Protein AF-K5DA85-F1 (afdb_monomer)

Solvent-accessible surface area (backbone atoms only — not comparable to full-atom values): 10253 Å² total; per-residue (Å²): 135,58,74,65,61,54,52,54,50,51,53,49,41,54,48,34,53,50,52,61,67,52,30,62,36,87,34,43,74,47,80,45,70,47,97,87,68,51,66,38,37,40,38,39,31,31,27,62,39,45,67,58,50,43,54,39,52,50,50,36,30,37,49,59,44,49,48,54,62,54,52,32,50,40,10,58,76,64,77,32,71,41,60,59,56,56,51,48,38,76,70,36,67,37,40,17,42,30,42,25,34,29,50,18,73,75,59,72,62,66,89,74,46,74,69,75,30,59,36,35,80,39,74,54,42,72,47,76,53,76,92,31,51,67,48,77,46,83,52,96,55,33,42,37,37,39,41,71,42,31,75,72,44,43,80,45,41,31,30,42,35,80,74,68,54,84,66,43,52,42,66,59,37,52,52,50,28,50,46,45,44,63,71,59,48,44,65,67,54,74,113

Organism: NCBI:txid993517

Structure (mmCIF, N/CA/C/O backbone):
data_AF-K5DA85-F1
#
_entry.id   AF-K5DA85-F1
#
loop_
_atom_site.group_PDB
_atom_site.id
_atom_site.type_symbol
_atom_site.label_atom_id
_atom_site.label_alt_id
_atom_site.label_comp_id
_atom_site.label_asym_id
_atom_site.label_entity_id
_atom_site.label_seq_id
_atom_site.pdbx_PDB_ins_code
_atom_site.Cartn_x
_atom_site.Cartn_y
_atom_site.Cartn_z
_atom_site.occupancy
_atom_site.B_iso_or_equiv
_atom_site.auth_seq_id
_atom_site.auth_comp_id
_atom_site.auth_asym_id
_atom_site.auth_atom_id
_atom_site.pdbx_PDB_model_num
ATOM 1 N N . MET A 1 1 ? 15.219 -15.347 -17.268 1.00 59.41 1 MET A N 1
ATOM 2 C CA . MET A 1 1 ? 13.928 -14.949 -16.664 1.00 59.41 1 MET A CA 1
ATOM 3 C C . MET A 1 1 ? 12.907 -14.905 -17.782 1.00 59.41 1 MET A C 1
ATOM 5 O O . MET A 1 1 ? 13.194 -14.288 -18.803 1.00 59.41 1 MET A O 1
ATOM 9 N N . ASN A 1 2 ? 11.811 -15.648 -17.662 1.00 71.06 2 ASN A N 1
ATOM 10 C CA . ASN A 1 2 ? 10.825 -15.792 -18.737 1.00 71.06 2 ASN A CA 1
ATOM 11 C C . ASN A 1 2 ? 9.541 -15.007 -18.411 1.00 71.06 2 ASN A C 1
ATOM 13 O O . ASN A 1 2 ? 9.382 -14.465 -17.320 1.00 71.06 2 ASN A O 1
ATOM 17 N N . PHE A 1 3 ? 8.616 -14.938 -19.366 1.00 76.44 3 PHE A N 1
ATOM 18 C CA . PHE A 1 3 ? 7.332 -14.254 -19.191 1.00 76.44 3 PHE A CA 1
ATOM 19 C C . PHE A 1 3 ? 6.509 -14.787 -17.998 1.00 76.44 3 PHE A C 1
ATOM 21 O O . PHE A 1 3 ? 5.760 -14.032 -17.381 1.00 76.44 3 PHE A O 1
ATOM 28 N N . ALA A 1 4 ? 6.688 -16.058 -17.619 1.00 80.25 4 ALA A N 1
ATOM 29 C CA . ALA A 1 4 ? 5.975 -16.661 -16.496 1.00 80.25 4 ALA A CA 1
ATOM 30 C C . ALA A 1 4 ? 6.389 -16.058 -15.140 1.00 80.25 4 ALA A C 1
ATOM 32 O O . ALA A 1 4 ? 5.536 -15.904 -14.265 1.00 80.25 4 ALA A O 1
ATOM 33 N N . ASP A 1 5 ? 7.652 -15.644 -14.983 1.00 81.94 5 ASP A N 1
ATOM 34 C CA . ASP A 1 5 ? 8.135 -14.966 -13.770 1.00 81.94 5 ASP A CA 1
ATOM 35 C C . ASP A 1 5 ? 7.416 -13.617 -13.565 1.00 81.94 5 ASP A C 1
ATOM 37 O O . ASP A 1 5 ? 7.039 -13.252 -12.448 1.00 81.94 5 ASP A O 1
ATOM 41 N N . PHE A 1 6 ? 7.150 -12.894 -14.660 1.00 82.06 6 PHE A N 1
ATOM 42 C CA . PHE A 1 6 ? 6.385 -11.646 -14.634 1.00 82.06 6 PHE A CA 1
ATOM 43 C C . PHE A 1 6 ? 4.914 -11.883 -14.278 1.00 82.06 6 PHE A C 1
ATOM 45 O O . PHE A 1 6 ? 4.370 -11.193 -13.415 1.00 82.06 6 PHE A O 1
ATOM 52 N N . THR A 1 7 ? 4.275 -12.889 -14.885 1.00 86.50 7 THR A N 1
ATOM 53 C CA . THR A 1 7 ? 2.902 -13.275 -14.530 1.00 86.50 7 THR A CA 1
ATOM 54 C C . THR A 1 7 ? 2.798 -13.638 -13.049 1.00 86.50 7 THR A C 1
ATOM 56 O O . THR A 1 7 ? 1.871 -13.199 -12.373 1.00 86.50 7 THR A O 1
ATOM 59 N N . GLN A 1 8 ? 3.777 -14.370 -12.510 1.00 89.81 8 GLN A N 1
ATOM 60 C CA . GLN A 1 8 ? 3.804 -14.718 -11.092 1.00 89.81 8 GLN A CA 1
ATOM 61 C C . GLN A 1 8 ? 3.883 -13.475 -10.197 1.00 89.81 8 GLN A C 1
ATOM 63 O O . GLN A 1 8 ? 3.204 -13.422 -9.167 1.00 89.81 8 GLN A O 1
ATOM 68 N N . LEU A 1 9 ? 4.696 -12.484 -10.572 1.00 90.00 9 LEU A N 1
ATOM 69 C CA . LEU A 1 9 ? 4.812 -11.229 -9.834 1.00 90.00 9 LEU A CA 1
ATOM 70 C C . LEU A 1 9 ? 3.513 -10.421 -9.880 1.00 90.00 9 LEU A C 1
ATOM 72 O O . LEU A 1 9 ? 3.049 -9.966 -8.835 1.00 90.00 9 LEU A O 1
ATOM 76 N N . ARG A 1 10 ? 2.885 -10.311 -11.054 1.00 91.06 10 ARG A N 1
ATOM 77 C CA . ARG A 1 10 ? 1.569 -9.679 -11.198 1.00 91.06 10 ARG A CA 1
ATOM 78 C C . ARG A 1 10 ? 0.539 -10.341 -10.283 1.00 91.06 10 ARG A C 1
ATOM 80 O O . ARG A 1 10 ? -0.113 -9.654 -9.506 1.00 91.06 10 ARG A O 1
ATOM 87 N N . SER A 1 11 ? 0.477 -11.672 -10.265 1.00 93.50 11 SER A N 1
ATOM 88 C CA . SER A 1 11 ? -0.423 -12.390 -9.358 1.00 93.50 11 SER A CA 1
ATOM 89 C C . SER A 1 11 ? -0.101 -12.165 -7.874 1.00 93.50 11 SER A C 1
ATOM 91 O O . SER A 1 11 ? -0.988 -12.292 -7.035 1.00 93.50 11 SER A O 1
ATOM 93 N N . ARG A 1 12 ? 1.151 -11.855 -7.501 1.00 94.19 12 ARG A N 1
ATOM 94 C CA . ARG A 1 12 ? 1.486 -11.460 -6.118 1.00 94.19 12 ARG A CA 1
ATOM 95 C C . ARG A 1 12 ? 0.935 -10.080 -5.782 1.00 94.19 12 ARG A C 1
ATOM 97 O O . ARG A 1 12 ? 0.389 -9.928 -4.697 1.00 94.19 12 ARG A O 1
ATOM 104 N N . ILE A 1 13 ? 1.037 -9.124 -6.703 1.00 95.12 13 ILE A N 1
ATOM 105 C CA . ILE A 1 13 ? 0.472 -7.775 -6.548 1.00 95.12 13 ILE A CA 1
ATOM 106 C C . ILE A 1 13 ? -1.051 -7.849 -6.442 1.00 95.12 13 ILE A C 1
ATOM 108 O O . ILE A 1 13 ? -1.620 -7.289 -5.513 1.00 95.12 13 ILE A O 1
ATOM 112 N N . GLU A 1 14 ? -1.702 -8.611 -7.323 1.00 95.06 14 GLU A N 1
ATOM 113 C CA . GLU A 1 14 ? -3.155 -8.821 -7.294 1.00 95.06 14 GLU A CA 1
ATOM 114 C C . GLU A 1 14 ? -3.610 -9.451 -5.973 1.00 95.06 14 GLU A C 1
ATOM 116 O O . GLU A 1 14 ? -4.580 -8.992 -5.374 1.00 95.06 14 GLU A O 1
ATOM 121 N N . ARG A 1 15 ? -2.882 -10.458 -5.468 1.00 96.00 15 ARG A N 1
ATOM 122 C CA . ARG A 1 15 ? -3.168 -11.045 -4.151 1.00 96.00 15 ARG A CA 1
ATOM 123 C C . ARG A 1 15 ? -2.943 -10.058 -3.012 1.00 96.00 15 ARG A C 1
ATOM 125 O O . ARG A 1 15 ? -3.791 -9.990 -2.138 1.00 96.00 15 ARG A O 1
ATOM 132 N N . ALA A 1 16 ? -1.847 -9.298 -3.019 1.00 95.75 16 ALA A N 1
ATOM 133 C CA . ALA A 1 16 ? -1.584 -8.294 -1.988 1.00 95.75 16 ALA A CA 1
ATOM 134 C C . ALA A 1 16 ? -2.687 -7.226 -1.963 1.00 95.75 16 ALA A C 1
ATOM 136 O O . ALA A 1 16 ? -3.206 -6.897 -0.900 1.00 95.75 16 ALA A O 1
ATOM 137 N N . HIS A 1 17 ? -3.111 -6.760 -3.138 1.00 95.12 17 HIS A N 1
ATOM 138 C CA . HIS A 1 17 ? -4.238 -5.847 -3.276 1.00 95.12 17 HIS A CA 1
ATOM 139 C C . HIS A 1 17 ? -5.541 -6.472 -2.749 1.00 95.12 17 HIS A C 1
ATOM 141 O O . HIS A 1 17 ? -6.250 -5.851 -1.962 1.00 95.12 17 HIS A O 1
ATOM 147 N N . ALA A 1 18 ? -5.840 -7.722 -3.115 1.00 95.56 18 ALA A N 1
ATOM 148 C CA . ALA A 1 18 ? -7.017 -8.431 -2.614 1.00 95.56 18 ALA A CA 1
ATOM 149 C C . ALA A 1 18 ? -6.990 -8.611 -1.086 1.00 95.56 18 ALA A C 1
ATOM 151 O O . ALA A 1 18 ? -8.016 -8.437 -0.438 1.00 95.56 18 ALA A O 1
ATOM 152 N N . THR A 1 19 ? -5.827 -8.911 -0.500 1.00 95.56 19 THR A N 1
ATOM 153 C CA . THR A 1 19 ? -5.656 -9.042 0.953 1.00 95.56 19 THR A CA 1
ATOM 154 C C . THR A 1 19 ? -5.952 -7.729 1.676 1.00 95.56 19 THR A C 1
ATOM 156 O O . THR A 1 19 ? -6.697 -7.747 2.652 1.00 95.56 19 THR A O 1
ATOM 159 N N . ILE A 1 20 ? -5.467 -6.593 1.165 1.00 95.38 20 ILE A N 1
ATOM 160 C CA . ILE A 1 20 ? -5.760 -5.263 1.725 1.00 95.38 20 ILE A CA 1
ATOM 161 C C . ILE A 1 20 ? -7.274 -5.020 1.790 1.00 95.38 20 ILE A C 1
ATOM 163 O O . ILE A 1 20 ? -7.785 -4.607 2.833 1.00 95.38 20 ILE A O 1
ATOM 167 N N . HIS A 1 21 ? -7.999 -5.338 0.712 1.00 94.69 21 HIS A N 1
ATOM 168 C CA . HIS A 1 21 ? -9.452 -5.140 0.621 1.00 94.69 21 HIS A CA 1
ATOM 169 C C . HIS A 1 21 ? -10.287 -6.215 1.324 1.00 94.69 21 HIS A C 1
ATOM 171 O O . HIS A 1 21 ? -11.472 -5.993 1.554 1.00 94.69 21 HIS A O 1
ATOM 177 N N . ALA A 1 22 ? -9.698 -7.349 1.706 1.00 95.06 22 ALA A N 1
ATOM 178 C CA . ALA A 1 22 ? -10.342 -8.334 2.568 1.00 95.06 22 ALA A CA 1
ATOM 179 C C . ALA A 1 22 ? -10.328 -7.818 4.014 1.00 95.06 22 ALA A C 1
ATOM 181 O O . ALA A 1 22 ? -9.344 -7.978 4.734 1.00 95.06 22 ALA A O 1
ATOM 182 N N . LYS A 1 23 ? -11.399 -7.134 4.423 1.00 93.81 23 LYS A N 1
ATOM 183 C CA . LYS A 1 23 ? -11.466 -6.408 5.705 1.00 93.81 23 LYS A CA 1
ATOM 184 C C . LYS A 1 23 ? -11.738 -7.326 6.896 1.00 93.81 23 LYS A C 1
ATOM 186 O O . LYS A 1 23 ? -11.333 -7.002 8.012 1.00 93.81 23 LYS A O 1
ATOM 191 N N . ALA A 1 24 ? -12.377 -8.468 6.644 1.00 94.12 24 ALA A N 1
ATOM 192 C CA . ALA A 1 24 ? -12.700 -9.469 7.652 1.00 94.12 24 ALA A CA 1
ATOM 193 C C . ALA A 1 24 ? -11.442 -10.073 8.301 1.00 94.12 24 ALA A C 1
ATOM 195 O O . ALA A 1 24 ? -10.546 -10.560 7.609 1.00 94.12 24 ALA A O 1
ATOM 196 N N . HIS A 1 25 ? -11.392 -10.086 9.634 1.00 94.88 25 HIS A N 1
ATOM 197 C CA . HIS A 1 25 ? -10.322 -10.736 10.398 1.00 94.88 25 HIS A CA 1
ATOM 198 C C . HIS A 1 25 ? -10.788 -11.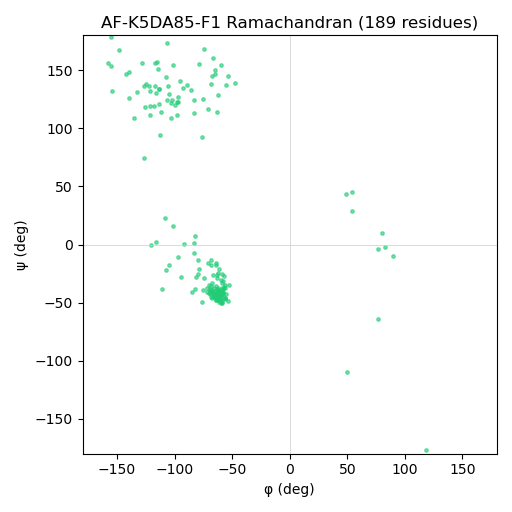122 11.811 1.00 94.88 25 HIS A C 1
ATOM 200 O O . HIS A 1 25 ? -11.916 -10.841 12.206 1.00 94.88 25 HIS A O 1
ATOM 206 N N . VAL A 1 26 ? -9.906 -11.756 12.592 1.00 94.62 26 VAL A N 1
ATOM 207 C CA . VAL A 1 26 ? -10.179 -12.173 13.982 1.00 94.62 26 VAL A CA 1
ATOM 208 C C . VAL A 1 26 ? -10.522 -10.984 14.892 1.00 94.62 26 VAL A C 1
ATOM 210 O O . VAL A 1 26 ? -11.319 -11.138 15.813 1.00 94.62 26 VAL A O 1
ATOM 213 N N . GLY A 1 27 ? -9.970 -9.801 14.621 1.00 95.38 27 GLY A N 1
ATOM 214 C CA . GLY A 1 27 ? -10.056 -8.642 15.503 1.00 95.38 27 GLY A CA 1
ATOM 215 C C . GLY A 1 27 ? -8.695 -8.171 16.000 1.00 95.38 27 GLY A C 1
ATOM 216 O O . GLY A 1 27 ? -7.653 -8.711 15.618 1.00 95.38 27 GLY A O 1
ATOM 217 N N . PHE A 1 28 ? -8.715 -7.163 16.864 1.00 97.06 28 PHE A N 1
ATOM 218 C CA . PHE A 1 28 ? -7.554 -6.612 17.544 1.00 97.06 28 PHE A CA 1
ATOM 219 C C . PHE A 1 28 ? -7.960 -5.942 18.856 1.00 97.06 28 PHE A C 1
ATOM 221 O O . PHE A 1 28 ? -9.070 -5.434 18.991 1.00 97.06 28 PHE A O 1
ATOM 228 N N . ALA A 1 29 ? -7.024 -5.887 19.802 1.00 96.50 29 ALA A N 1
ATOM 229 C CA . ALA A 1 29 ? -7.190 -5.151 21.045 1.00 96.50 29 ALA A CA 1
ATOM 230 C C . ALA A 1 29 ? -6.155 -4.026 21.132 1.00 96.50 29 ALA A C 1
ATOM 232 O O . ALA A 1 29 ? -4.978 -4.234 20.830 1.00 96.50 29 ALA A O 1
ATOM 233 N N . LYS A 1 30 ? -6.582 -2.840 21.565 1.00 95.56 30 LYS A N 1
ATOM 234 C CA . LYS A 1 30 ? -5.711 -1.679 21.762 1.00 95.56 30 LYS A CA 1
ATOM 235 C C . LYS A 1 30 ? -5.984 -1.029 23.107 1.00 95.56 30 LYS A C 1
ATOM 237 O O . LYS A 1 30 ? -7.126 -0.739 23.446 1.00 95.56 30 LYS A O 1
ATOM 242 N N . GLN A 1 31 ? -4.923 -0.760 23.859 1.00 95.19 31 GLN A N 1
ATOM 243 C CA . GLN A 1 31 ? -5.021 0.005 25.095 1.00 95.19 31 GLN A CA 1
ATOM 244 C C . GLN A 1 31 ? -4.956 1.503 24.787 1.00 95.19 31 GLN A C 1
ATOM 246 O O . GLN A 1 31 ? -4.081 1.961 24.051 1.00 95.19 31 GLN A O 1
ATOM 251 N N . GLN A 1 32 ? -5.868 2.269 25.376 1.00 93.38 32 GLN A N 1
ATOM 252 C CA . GLN A 1 32 ? -5.907 3.720 25.299 1.00 93.38 32 GLN A CA 1
ATOM 253 C C . GLN A 1 32 ? -5.833 4.307 26.707 1.00 93.38 32 GLN A C 1
ATOM 255 O O . GLN A 1 32 ? -6.544 3.874 27.612 1.00 93.38 32 GLN A O 1
ATOM 260 N N . VAL A 1 33 ? -4.961 5.296 26.890 1.00 93.69 33 VAL A N 1
ATOM 261 C CA . VAL A 1 33 ? -4.854 6.061 28.136 1.00 93.69 33 VAL A CA 1
ATOM 262 C C . VAL A 1 33 ? -5.524 7.410 27.910 1.00 93.69 33 VAL A C 1
ATOM 264 O O . VAL A 1 33 ? -5.172 8.134 26.977 1.00 93.69 33 VAL A O 1
ATOM 267 N N . ALA A 1 34 ? -6.529 7.719 28.721 1.00 90.00 34 ALA A N 1
ATOM 268 C CA . ALA A 1 34 ? -7.226 8.993 28.692 1.00 90.00 34 ALA A CA 1
ATOM 269 C C . ALA A 1 34 ? -6.368 10.109 29.316 1.00 90.00 34 ALA A C 1
ATOM 271 O O . ALA A 1 34 ? -5.348 9.863 29.960 1.00 90.00 34 ALA A O 1
ATOM 272 N N . GLN A 1 35 ? -6.788 11.364 29.131 1.00 92.94 35 GLN A N 1
ATOM 273 C CA . GLN A 1 35 ? -6.056 12.535 29.637 1.00 92.94 35 GLN A CA 1
ATOM 274 C C . GLN A 1 35 ? -5.944 12.570 31.168 1.00 92.94 35 GLN A C 1
ATOM 276 O O . GLN A 1 35 ? -5.015 13.172 31.698 1.00 92.94 35 GLN A O 1
ATOM 281 N N . ASP A 1 36 ? -6.870 11.921 31.872 1.00 93.81 36 ASP A N 1
ATOM 282 C CA . ASP A 1 36 ? -6.868 11.794 33.331 1.00 93.81 36 ASP A CA 1
ATOM 283 C C . ASP A 1 36 ? -5.975 10.645 33.844 1.00 93.81 36 ASP A C 1
ATOM 285 O O . ASP A 1 36 ? -5.897 10.414 35.050 1.00 93.81 36 ASP A O 1
ATOM 289 N N . GLY A 1 37 ? -5.290 9.928 32.946 1.00 93.75 37 GLY A N 1
ATOM 290 C CA . GLY A 1 37 ? -4.434 8.788 33.272 1.00 93.75 37 GLY A CA 1
ATOM 291 C C . GLY A 1 37 ? -5.181 7.463 33.437 1.00 93.75 37 GLY A C 1
ATOM 292 O O . GLY A 1 37 ? -4.534 6.434 33.644 1.00 93.75 37 GLY A O 1
ATOM 293 N N . SER A 1 38 ? -6.513 7.446 33.320 1.00 92.81 38 SER A N 1
ATOM 294 C CA . SER A 1 38 ? -7.270 6.195 33.280 1.00 92.81 38 SER A CA 1
ATOM 295 C C . SER A 1 38 ? -6.961 5.424 31.996 1.00 92.81 38 SER A C 1
ATOM 297 O O . SER A 1 38 ? -6.725 6.006 30.937 1.00 92.81 38 SER A O 1
ATOM 299 N N . SER A 1 39 ? -6.930 4.094 32.082 1.00 94.44 39 SER A N 1
ATOM 300 C CA . SER A 1 39 ? -6.680 3.233 30.926 1.00 94.44 39 SER A CA 1
ATOM 301 C C . SER A 1 39 ? -7.916 2.415 30.588 1.00 94.44 39 SER A C 1
ATOM 303 O O . SER A 1 39 ? -8.495 1.785 31.474 1.00 94.44 39 SER A O 1
ATOM 305 N N . CYS A 1 40 ? -8.260 2.371 29.308 1.00 95.44 40 CYS A N 1
ATOM 306 C CA . CYS A 1 40 ? -9.333 1.560 28.762 1.00 95.44 40 CYS A CA 1
ATOM 307 C C . CYS A 1 40 ? -8.778 0.670 27.644 1.00 95.44 40 CYS A C 1
ATOM 309 O O . CYS A 1 40 ? -7.943 1.104 26.852 1.00 95.44 40 CYS A O 1
ATOM 311 N N . SER A 1 41 ? -9.205 -0.587 27.599 1.00 96.56 41 SER A N 1
ATOM 312 C CA . SER A 1 41 ? -8.931 -1.497 26.490 1.00 96.56 41 SER A CA 1
ATOM 313 C C . SER A 1 41 ? -10.076 -1.427 25.485 1.00 96.56 41 SER A C 1
ATOM 315 O O . SER A 1 41 ? -11.238 -1.461 25.874 1.00 96.56 41 SER A O 1
ATOM 317 N N . ILE A 1 42 ? -9.770 -1.346 24.198 1.00 96.94 42 ILE A N 1
ATOM 318 C CA . ILE A 1 42 ? -10.752 -1.437 23.116 1.00 96.94 42 ILE A CA 1
ATOM 319 C C . ILE A 1 42 ? -10.480 -2.749 22.379 1.00 96.94 42 ILE A C 1
ATOM 321 O O . ILE A 1 42 ? -9.417 -2.889 21.782 1.00 96.94 42 ILE A O 1
ATOM 325 N N . ASP A 1 43 ? -11.411 -3.701 22.448 1.00 97.50 43 ASP A N 1
ATOM 326 C CA . ASP A 1 43 ? -11.391 -4.986 21.731 1.00 97.50 43 ASP A CA 1
ATOM 327 C C . ASP A 1 43 ? -12.357 -4.901 20.544 1.00 97.50 43 ASP A C 1
ATOM 329 O O . ASP A 1 43 ? -13.570 -4.836 20.729 1.00 97.50 43 ASP A O 1
ATOM 333 N N . VAL A 1 44 ? -11.830 -4.857 19.323 1.00 97.88 44 VAL A N 1
ATOM 334 C CA . VAL A 1 44 ? -12.619 -4.800 18.090 1.00 97.88 44 VAL A CA 1
ATOM 335 C C . VAL A 1 44 ? -12.539 -6.150 17.397 1.00 97.88 44 VAL A C 1
ATOM 337 O O . VAL A 1 44 ? -11.449 -6.605 17.066 1.00 97.88 44 VAL A O 1
ATOM 340 N N . ARG A 1 45 ? -13.679 -6.778 17.111 1.00 97.94 45 ARG A N 1
ATOM 341 C CA . ARG A 1 45 ? -13.754 -8.098 16.472 1.00 97.94 45 ARG A CA 1
ATOM 342 C C . ARG A 1 45 ? -14.373 -8.042 15.090 1.00 97.94 45 ARG A C 1
ATOM 344 O O . ARG A 1 45 ? -15.211 -7.192 14.800 1.00 97.94 45 ARG A O 1
ATOM 351 N N . GLY A 1 46 ? -13.956 -8.974 14.239 1.00 97.06 46 GLY A N 1
ATOM 352 C CA . GLY A 1 46 ? -14.469 -9.114 12.876 1.00 97.06 46 GLY A CA 1
ATOM 353 C C . GLY A 1 46 ? -13.707 -8.308 11.822 1.00 97.06 46 GLY A C 1
ATOM 354 O O . GLY A 1 46 ? -13.909 -8.549 10.637 1.00 97.06 46 GLY A O 1
ATOM 355 N N . VAL A 1 47 ? -12.793 -7.411 12.208 1.00 97.44 47 VAL A N 1
ATOM 356 C CA . VAL A 1 47 ? -11.977 -6.597 11.286 1.00 97.44 47 VAL A CA 1
ATOM 357 C C . VAL A 1 47 ? -10.485 -6.691 11.604 1.00 97.44 47 VAL A C 1
ATOM 359 O O . VAL A 1 47 ? -10.096 -7.010 12.728 1.00 97.44 47 VAL A O 1
ATOM 362 N N . LYS A 1 48 ? -9.632 -6.431 10.608 1.00 96.69 48 LYS A N 1
ATOM 363 C CA . LYS A 1 48 ? -8.171 -6.353 10.797 1.00 96.69 48 LYS A CA 1
ATOM 364 C C . LYS A 1 48 ? -7.763 -5.162 11.670 1.00 96.69 48 LYS A C 1
ATOM 366 O O . LYS A 1 48 ? -8.522 -4.206 11.813 1.00 96.69 48 LYS A O 1
ATOM 371 N N . SER A 1 49 ? -6.555 -5.216 12.230 1.00 96.75 49 SER A N 1
ATOM 372 C CA . SER A 1 49 ? -5.973 -4.075 12.945 1.00 96.75 49 SER A CA 1
ATOM 373 C C . SER A 1 49 ? -5.394 -3.039 11.969 1.00 96.75 49 SER A C 1
ATOM 375 O O . SER A 1 49 ? -5.023 -3.403 10.846 1.00 96.75 49 SER A O 1
ATOM 377 N N . PRO A 1 50 ? -5.278 -1.759 12.369 1.00 96.56 50 PRO A N 1
ATOM 378 C CA . PRO A 1 50 ? -4.562 -0.756 11.584 1.00 96.56 50 PRO A CA 1
ATOM 379 C C . PRO A 1 50 ? -3.107 -1.146 11.288 1.00 96.56 50 PRO A C 1
ATOM 381 O O . PRO A 1 50 ? -2.633 -0.915 10.183 1.00 96.56 50 PRO A O 1
ATOM 384 N N . GLU A 1 51 ? -2.424 -1.787 12.237 1.00 97.12 51 GLU A N 1
ATOM 385 C CA . GLU A 1 51 ? -1.040 -2.253 12.089 1.00 97.12 51 GLU A CA 1
ATOM 386 C C . GLU A 1 51 ? -0.937 -3.379 11.049 1.00 97.12 51 GLU A C 1
ATOM 388 O O . GLU A 1 51 ? -0.068 -3.354 10.182 1.00 97.12 51 GLU A O 1
ATOM 393 N N . GLN A 1 52 ? -1.875 -4.331 11.062 1.00 97.44 52 GLN A N 1
ATOM 394 C CA . GLN A 1 52 ? -1.948 -5.357 10.022 1.00 97.44 52 GLN A CA 1
ATOM 395 C C . GLN A 1 52 ? -2.225 -4.740 8.641 1.00 97.44 52 GLN A C 1
ATOM 397 O O . GLN A 1 52 ? -1.621 -5.145 7.648 1.00 97.44 52 GLN A O 1
ATOM 402 N N . LEU A 1 53 ? -3.130 -3.758 8.563 1.00 97.69 53 LEU A N 1
ATOM 403 C CA . LEU A 1 53 ? -3.400 -3.036 7.319 1.00 97.69 53 LEU A CA 1
ATOM 404 C C . LEU A 1 53 ? -2.151 -2.290 6.819 1.00 97.69 53 LEU A C 1
ATOM 406 O O . LEU A 1 53 ? -1.878 -2.293 5.620 1.00 97.69 53 LEU A O 1
ATOM 410 N N . GLU A 1 54 ? -1.386 -1.675 7.722 1.00 97.94 54 GLU A N 1
ATOM 411 C CA . GLU A 1 54 ? -0.130 -0.993 7.406 1.00 97.94 54 GLU A CA 1
ATOM 412 C C . GLU A 1 54 ? 0.881 -1.963 6.784 1.00 97.94 54 GLU A C 1
ATOM 414 O O . GLU A 1 54 ? 1.390 -1.698 5.691 1.00 97.94 54 GLU A O 1
ATOM 419 N N . ASP A 1 55 ? 1.101 -3.121 7.412 1.00 97.56 55 ASP A N 1
ATOM 420 C CA . ASP A 1 55 ? 1.995 -4.167 6.906 1.00 97.56 55 ASP A CA 1
ATOM 421 C C . ASP A 1 55 ? 1.580 -4.657 5.509 1.00 97.56 55 ASP A C 1
ATOM 423 O O . ASP A 1 55 ? 2.416 -4.832 4.615 1.00 97.56 55 ASP A O 1
ATOM 427 N N . GLU A 1 56 ? 0.279 -4.852 5.287 1.00 97.75 56 GLU A N 1
ATOM 428 C CA . GLU A 1 56 ? -0.266 -5.278 3.997 1.00 97.75 56 GLU A CA 1
ATOM 429 C C . GLU A 1 56 ? -0.042 -4.221 2.900 1.00 97.75 56 GLU A C 1
ATOM 431 O O . GLU A 1 56 ? 0.370 -4.568 1.785 1.00 97.75 56 GLU A O 1
ATOM 436 N N . ILE A 1 57 ? -0.240 -2.934 3.213 1.00 98.25 57 ILE A N 1
ATOM 437 C CA . ILE A 1 57 ? 0.019 -1.814 2.294 1.00 98.25 57 ILE A CA 1
ATOM 438 C C . ILE A 1 57 ? 1.517 -1.695 1.986 1.00 98.25 57 ILE A C 1
ATOM 440 O O . ILE A 1 57 ? 1.900 -1.564 0.819 1.00 98.25 57 ILE A O 1
ATOM 444 N N . LEU A 1 58 ? 2.388 -1.782 2.995 1.00 97.88 58 LEU A N 1
ATOM 445 C CA . LEU A 1 58 ? 3.841 -1.759 2.797 1.00 97.88 58 LEU A CA 1
ATOM 446 C C . LEU A 1 58 ? 4.298 -2.923 1.914 1.00 97.88 58 LEU A C 1
ATOM 448 O O . LEU A 1 58 ? 5.092 -2.734 0.987 1.00 97.88 58 LEU A O 1
ATOM 452 N N . ASN A 1 59 ? 3.753 -4.117 2.142 1.00 97.44 59 ASN A N 1
ATOM 453 C CA . ASN A 1 59 ? 4.025 -5.285 1.317 1.00 97.44 59 ASN A CA 1
ATOM 454 C C . ASN A 1 59 ? 3.571 -5.079 -0.140 1.00 97.44 59 ASN A C 1
ATOM 456 O O . ASN A 1 59 ? 4.304 -5.452 -1.059 1.00 97.44 59 ASN A O 1
ATOM 460 N N . LEU A 1 60 ? 2.424 -4.431 -0.384 1.00 98.06 60 LEU A N 1
ATOM 461 C CA . LEU A 1 60 ? 2.011 -4.049 -1.739 1.00 98.06 60 LEU A CA 1
ATOM 462 C C . LEU A 1 60 ? 3.054 -3.137 -2.403 1.00 98.06 60 LEU A C 1
ATOM 464 O O . LEU A 1 60 ? 3.506 -3.447 -3.507 1.00 98.06 60 LEU A O 1
ATOM 468 N N . PHE A 1 61 ? 3.499 -2.070 -1.731 1.00 98.19 61 PHE A N 1
ATOM 469 C CA . PHE A 1 61 ? 4.542 -1.183 -2.264 1.00 98.19 61 PHE A CA 1
ATOM 470 C C . PHE A 1 61 ? 5.855 -1.920 -2.550 1.00 98.19 61 PHE A C 1
ATOM 472 O O . PHE A 1 61 ? 6.496 -1.661 -3.571 1.00 98.19 61 PHE A O 1
ATOM 479 N N . ILE A 1 62 ? 6.241 -2.882 -1.707 1.00 96.56 62 ILE A N 1
ATOM 480 C CA . ILE A 1 62 ? 7.412 -3.733 -1.946 1.00 96.56 62 ILE A CA 1
ATOM 481 C C . ILE A 1 62 ? 7.254 -4.534 -3.242 1.00 96.56 62 ILE A C 1
ATOM 483 O O . ILE A 1 62 ? 8.185 -4.549 -4.051 1.00 96.56 62 ILE A O 1
ATOM 487 N N . TRP A 1 63 ? 6.103 -5.176 -3.469 1.00 96.62 63 TRP A N 1
ATOM 488 C CA . TRP A 1 63 ? 5.873 -5.962 -4.685 1.00 96.62 63 TRP A CA 1
ATOM 489 C C . TRP A 1 63 ? 5.809 -5.098 -5.942 1.00 96.62 63 TRP A C 1
ATOM 491 O O . TRP A 1 63 ? 6.421 -5.455 -6.952 1.00 96.62 63 TRP A O 1
ATOM 501 N N . VAL A 1 64 ? 5.138 -3.946 -5.867 1.00 96.69 64 VAL A N 1
ATOM 502 C CA . VAL A 1 64 ? 5.099 -2.959 -6.955 1.00 96.69 64 VAL A CA 1
ATOM 503 C C . VAL A 1 64 ? 6.508 -2.469 -7.283 1.00 96.69 64 VAL A C 1
ATOM 505 O O . VAL A 1 64 ? 6.881 -2.399 -8.452 1.00 96.69 64 VAL A O 1
ATOM 508 N N . TRP A 1 65 ? 7.339 -2.194 -6.275 1.00 96.44 65 TRP A N 1
ATOM 509 C CA . TRP A 1 65 ? 8.725 -1.781 -6.496 1.00 96.44 65 TRP A CA 1
ATOM 510 C C . TRP A 1 65 ? 9.584 -2.896 -7.094 1.00 96.44 65 TRP A C 1
ATOM 512 O O . TRP A 1 65 ? 10.396 -2.652 -7.990 1.00 96.44 65 TRP A O 1
ATOM 522 N N . SER A 1 66 ? 9.378 -4.138 -6.652 1.00 95.00 66 SER A N 1
ATOM 523 C CA . SER A 1 66 ? 10.080 -5.298 -7.193 1.00 95.00 66 SER A CA 1
ATOM 524 C C . SER A 1 66 ? 9.863 -5.481 -8.697 1.00 95.00 66 SER A C 1
ATOM 526 O O . SER A 1 66 ? 10.770 -5.998 -9.343 1.00 95.00 66 SER A O 1
ATOM 528 N N . MET A 1 67 ? 8.757 -5.000 -9.289 1.00 94.38 67 MET A N 1
ATOM 529 C CA . MET A 1 67 ? 8.532 -5.061 -10.748 1.00 94.38 67 MET A CA 1
ATOM 530 C C . MET A 1 67 ? 9.679 -4.470 -11.561 1.00 94.38 67 MET A C 1
ATOM 532 O O . MET A 1 67 ? 10.018 -5.009 -12.615 1.00 94.38 67 MET A O 1
ATOM 536 N N . LYS A 1 68 ? 10.328 -3.418 -11.054 1.00 95.12 68 LYS A N 1
ATOM 537 C CA . LYS A 1 68 ? 11.468 -2.785 -11.718 1.00 95.12 68 LYS A CA 1
ATOM 538 C C . LYS A 1 68 ? 12.564 -3.793 -12.062 1.00 95.12 68 LYS A C 1
ATOM 540 O O . LYS A 1 68 ? 13.065 -3.800 -13.185 1.00 95.12 68 LYS A O 1
ATOM 545 N N . ASP A 1 69 ? 12.961 -4.629 -11.106 1.00 94.56 69 ASP A N 1
ATOM 546 C CA . ASP A 1 69 ? 14.101 -5.527 -11.293 1.00 94.56 69 ASP A CA 1
ATOM 547 C C . ASP A 1 69 ? 13.780 -6.636 -12.304 1.00 94.56 69 ASP A C 1
ATOM 549 O O . ASP A 1 69 ? 14.632 -6.975 -13.128 1.00 94.56 69 ASP A O 1
ATOM 553 N N . TYR A 1 70 ? 12.531 -7.112 -12.327 1.00 92.31 70 TYR A N 1
ATOM 554 C CA . TYR A 1 70 ? 12.050 -8.072 -13.326 1.00 92.31 70 TYR A CA 1
ATOM 555 C C . TYR A 1 70 ? 12.003 -7.447 -14.722 1.00 92.31 70 TYR A C 1
ATOM 557 O O . TYR A 1 70 ? 12.500 -8.034 -15.680 1.00 92.31 70 TYR A O 1
ATOM 565 N N . LEU A 1 71 ? 11.466 -6.232 -14.848 1.00 93.38 71 LEU A N 1
ATOM 566 C CA . LEU A 1 71 ? 11.403 -5.519 -16.125 1.00 93.38 71 LEU A CA 1
ATOM 567 C C . LEU A 1 71 ? 12.803 -5.223 -16.678 1.00 93.38 71 LEU A C 1
ATOM 569 O O . LEU A 1 71 ? 13.048 -5.410 -17.868 1.00 93.38 71 LEU A O 1
ATOM 573 N N . LYS A 1 72 ? 13.758 -4.843 -15.821 1.00 94.31 72 LYS A N 1
ATOM 574 C CA . LYS A 1 72 ? 15.163 -4.674 -16.223 1.00 94.31 72 LYS A CA 1
ATOM 575 C C . LYS A 1 72 ? 15.768 -5.972 -16.738 1.00 94.31 72 LYS A C 1
ATOM 577 O O . LYS A 1 72 ? 16.536 -5.940 -17.696 1.00 94.31 72 LYS A O 1
ATOM 582 N N . GLU A 1 73 ? 15.442 -7.096 -16.114 1.00 93.06 73 GLU A N 1
ATOM 583 C CA . GLU A 1 73 ? 15.923 -8.402 -16.547 1.00 93.06 73 GLU A CA 1
ATOM 584 C C . GLU A 1 73 ? 15.301 -8.839 -17.880 1.00 93.06 73 GLU A C 1
ATOM 586 O O . GLU A 1 73 ? 16.000 -9.362 -18.747 1.00 93.06 73 GLU A O 1
ATOM 591 N N . LEU A 1 74 ? 14.014 -8.560 -18.096 1.00 91.31 74 LEU A N 1
ATOM 592 C CA . LEU A 1 74 ? 13.369 -8.761 -19.394 1.00 91.31 74 LEU A CA 1
ATOM 593 C C . LEU A 1 74 ? 14.008 -7.888 -20.483 1.00 91.31 74 LEU A C 1
ATOM 595 O O . LEU A 1 74 ? 14.299 -8.402 -21.561 1.00 91.31 74 LEU A O 1
ATOM 599 N N . CYS A 1 75 ? 14.329 -6.618 -20.195 1.00 92.94 75 CYS A N 1
ATOM 600 C CA . CYS A 1 75 ? 15.075 -5.767 -21.128 1.00 92.94 75 CYS A CA 1
ATOM 601 C C . CYS A 1 75 ? 16.415 -6.401 -21.529 1.00 92.94 75 CYS A C 1
ATOM 603 O O . CYS A 1 75 ? 16.732 -6.449 -22.716 1.00 92.94 75 CYS A O 1
ATOM 605 N N . ARG A 1 76 ? 17.185 -6.927 -20.561 1.00 93.56 76 ARG A N 1
ATOM 606 C CA . ARG A 1 76 ? 18.479 -7.581 -20.836 1.00 93.56 76 ARG A CA 1
ATOM 607 C C . ARG A 1 76 ? 18.325 -8.780 -21.770 1.00 93.56 76 ARG A C 1
ATOM 609 O O . ARG A 1 76 ? 19.105 -8.905 -22.708 1.00 93.56 76 ARG A O 1
ATOM 616 N N . HIS A 1 77 ? 17.317 -9.625 -21.549 1.00 91.12 77 HIS A N 1
ATOM 617 C CA . HIS A 1 77 ? 17.052 -10.772 -22.423 1.00 91.12 77 HIS A CA 1
ATOM 618 C C . HIS A 1 77 ? 16.567 -10.362 -23.820 1.00 91.12 77 HIS A C 1
ATOM 620 O O . HIS A 1 77 ? 16.931 -11.008 -24.797 1.00 91.12 77 HIS A O 1
ATOM 626 N N . GLY A 1 78 ? 15.784 -9.287 -23.922 1.00 90.69 78 GLY A N 1
ATOM 627 C CA . GLY A 1 78 ? 15.280 -8.748 -25.188 1.00 90.69 78 GLY A CA 1
ATOM 628 C C . GLY A 1 78 ? 16.262 -7.845 -25.942 1.00 90.69 78 GLY A C 1
ATOM 629 O O . GLY A 1 78 ? 15.867 -7.215 -26.916 1.00 90.69 78 GLY A O 1
ATOM 630 N N . ASN A 1 79 ? 17.520 -7.724 -25.494 1.00 92.94 79 ASN A N 1
ATOM 631 C CA . ASN A 1 79 ? 18.507 -6.778 -26.037 1.00 92.94 79 ASN A CA 1
ATOM 632 C C . ASN A 1 79 ? 18.020 -5.308 -26.052 1.00 92.94 79 ASN A C 1
ATOM 634 O O . ASN A 1 79 ? 18.440 -4.488 -26.871 1.00 92.94 79 ASN A O 1
ATOM 638 N N . VAL A 1 80 ? 17.134 -4.959 -25.118 1.00 94.44 80 VAL A N 1
ATOM 639 C CA . VAL A 1 80 ? 16.675 -3.593 -24.869 1.00 94.44 80 VAL A CA 1
ATOM 640 C C . VAL A 1 80 ? 17.513 -2.993 -23.746 1.00 94.44 80 VAL A C 1
ATOM 642 O O . VAL A 1 80 ? 17.822 -3.651 -22.757 1.00 94.44 80 VAL A O 1
ATOM 645 N N . ASN A 1 81 ? 17.863 -1.711 -23.859 1.00 95.31 81 ASN A N 1
ATOM 646 C CA . ASN A 1 81 ? 18.606 -1.011 -22.814 1.00 95.31 81 ASN A CA 1
ATOM 647 C C . ASN A 1 81 ? 17.797 -0.938 -21.492 1.00 95.31 81 ASN A C 1
ATOM 649 O O . ASN A 1 81 ? 16.813 -0.192 -21.441 1.00 95.31 81 ASN A O 1
ATOM 653 N N . PRO A 1 82 ? 18.235 -1.597 -20.394 1.00 96.06 82 PRO A N 1
ATOM 654 C CA . PRO A 1 82 ? 17.529 -1.579 -19.108 1.00 96.06 82 PRO A CA 1
ATOM 655 C C . PRO A 1 82 ? 17.461 -0.194 -18.459 1.00 96.06 82 PRO A C 1
ATOM 657 O O . PRO A 1 82 ? 16.656 0.021 -17.553 1.00 96.06 82 PRO A O 1
ATOM 660 N N . LYS A 1 83 ? 18.291 0.758 -18.911 1.00 96.62 83 LYS A N 1
ATOM 661 C CA . LYS A 1 83 ? 18.245 2.152 -18.460 1.00 96.62 83 LYS A CA 1
ATOM 662 C C . LYS A 1 83 ? 16.872 2.782 -18.701 1.00 96.62 83 LYS A C 1
ATOM 664 O O . LYS A 1 83 ? 16.438 3.555 -17.866 1.00 96.62 83 LYS A O 1
ATOM 669 N N . LYS A 1 84 ? 16.145 2.373 -19.749 1.00 96.44 84 LYS A N 1
ATOM 670 C CA . LYS A 1 84 ? 14.782 2.863 -20.013 1.00 96.44 84 LYS A CA 1
ATOM 671 C C . LYS A 1 84 ? 13.829 2.641 -18.830 1.00 96.44 84 LYS A C 1
ATOM 673 O O . LYS A 1 84 ? 12.982 3.485 -18.571 1.00 96.44 84 LYS A O 1
ATOM 678 N N . ILE A 1 85 ? 13.989 1.535 -18.096 1.00 97.12 85 ILE A N 1
ATOM 679 C CA . ILE A 1 85 ? 13.190 1.244 -16.896 1.00 97.12 85 ILE A CA 1
ATOM 680 C C . ILE A 1 85 ? 13.593 2.156 -15.734 1.00 97.12 85 ILE A C 1
ATOM 682 O O . ILE A 1 85 ? 12.732 2.649 -15.016 1.00 97.12 85 ILE A O 1
ATOM 686 N N . GLU A 1 86 ? 14.891 2.405 -15.544 1.00 96.62 86 GLU A N 1
ATOM 687 C CA . GLU A 1 86 ? 15.356 3.347 -14.516 1.00 96.62 86 GLU A CA 1
ATOM 688 C C . GLU A 1 86 ? 14.938 4.786 -14.829 1.00 96.62 86 GLU A C 1
ATOM 690 O O . GLU A 1 86 ? 14.525 5.504 -13.923 1.00 96.62 86 GLU A O 1
ATOM 695 N N . ASP A 1 87 ? 15.015 5.191 -16.097 1.00 97.06 87 ASP A N 1
ATOM 696 C CA . ASP A 1 87 ? 14.584 6.508 -16.556 1.00 97.06 87 ASP A CA 1
ATOM 697 C C . ASP A 1 87 ? 13.080 6.684 -16.298 1.00 97.06 87 ASP A C 1
ATOM 699 O O . ASP A 1 87 ? 12.696 7.682 -15.698 1.00 97.06 87 ASP A O 1
ATOM 703 N N . LEU A 1 88 ? 12.251 5.679 -16.622 1.00 97.25 88 LEU A N 1
ATOM 704 C CA . LEU A 1 88 ? 10.814 5.696 -16.322 1.00 97.25 88 LEU A CA 1
ATOM 705 C C . LEU A 1 88 ? 10.533 5.863 -14.821 1.00 97.25 88 LEU A C 1
ATOM 707 O O . LEU A 1 88 ? 9.709 6.690 -14.438 1.00 97.25 88 LEU A O 1
ATOM 711 N N . VAL A 1 89 ? 11.230 5.111 -13.960 1.00 97.19 89 VAL A N 1
ATOM 712 C CA . VAL A 1 89 ? 11.082 5.260 -12.500 1.00 97.19 89 VAL A CA 1
ATOM 713 C C . VAL A 1 89 ? 11.370 6.686 -12.059 1.00 97.19 89 VAL A C 1
ATOM 715 O O . VAL A 1 89 ? 10.726 7.158 -11.138 1.00 97.19 89 VAL A O 1
ATOM 718 N N . ASN A 1 90 ? 12.336 7.361 -12.678 1.00 96.31 90 ASN A N 1
ATOM 719 C CA . ASN A 1 90 ? 12.731 8.715 -12.294 1.00 96.31 90 ASN A CA 1
ATOM 720 C C . ASN A 1 90 ? 11.841 9.812 -12.897 1.00 96.31 90 ASN A C 1
ATOM 722 O O . ASN A 1 90 ? 12.022 10.977 -12.552 1.00 96.31 90 ASN A O 1
ATOM 726 N N . THR A 1 91 ? 10.916 9.471 -13.799 1.00 96.75 91 THR A N 1
ATOM 727 C CA . THR A 1 91 ? 9.976 10.427 -14.407 1.00 96.75 91 THR A CA 1
ATOM 728 C C . THR A 1 91 ? 8.545 10.272 -13.904 1.00 96.75 91 THR A C 1
ATOM 730 O O . THR A 1 91 ? 7.757 11.205 -14.018 1.00 96.75 91 THR A O 1
ATOM 733 N N . GLU A 1 92 ? 8.189 9.107 -13.365 1.00 97.88 92 GLU A N 1
ATOM 734 C CA . GLU A 1 92 ? 6.842 8.816 -12.874 1.00 97.88 92 GLU A CA 1
ATOM 735 C C . GLU A 1 92 ? 6.762 9.007 -11.359 1.00 97.88 92 GLU A C 1
ATOM 737 O O . GLU A 1 92 ? 7.317 8.217 -10.593 1.00 97.88 92 GLU A O 1
ATOM 742 N N . SER A 1 93 ? 6.027 10.029 -10.912 1.00 97.56 93 SER A N 1
ATOM 743 C CA . SER A 1 93 ? 5.921 10.385 -9.490 1.00 97.56 93 SER A CA 1
ATOM 744 C C . SER A 1 93 ? 5.460 9.216 -8.614 1.00 97.56 93 SER A C 1
ATOM 746 O O . SER A 1 93 ? 6.052 8.967 -7.566 1.00 97.56 93 SER A O 1
ATOM 748 N N . SER A 1 94 ? 4.466 8.443 -9.059 1.00 98.25 94 SER A N 1
ATOM 749 C CA . SER A 1 94 ? 3.956 7.274 -8.332 1.00 98.25 94 SER A CA 1
ATOM 750 C C . SER A 1 94 ? 5.018 6.181 -8.147 1.00 98.25 94 SER A C 1
ATOM 752 O O . SER A 1 94 ? 5.105 5.583 -7.073 1.00 98.25 94 SER A O 1
ATOM 754 N N . LEU A 1 95 ? 5.885 5.960 -9.144 1.00 98.19 95 LEU A N 1
ATOM 755 C CA . LEU A 1 95 ? 7.001 5.011 -9.057 1.00 98.19 95 LEU A CA 1
ATOM 756 C C . LEU A 1 95 ? 8.112 5.513 -8.132 1.00 98.19 95 LEU A C 1
ATOM 758 O O . LEU A 1 95 ? 8.696 4.716 -7.395 1.00 98.19 95 LEU A O 1
ATOM 762 N N . MET A 1 96 ? 8.394 6.817 -8.138 1.00 98.00 96 MET A N 1
ATOM 763 C CA . MET A 1 96 ? 9.361 7.431 -7.221 1.00 98.00 96 MET A CA 1
ATOM 764 C C . MET A 1 96 ? 8.888 7.311 -5.769 1.00 98.00 96 MET A C 1
ATOM 766 O O . MET A 1 96 ? 9.669 6.922 -4.901 1.00 98.00 96 MET A O 1
ATOM 770 N N . ILE A 1 97 ? 7.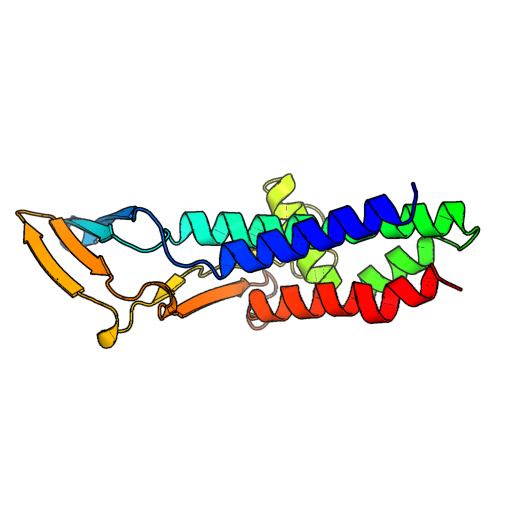604 7.579 -5.513 1.00 98.25 97 ILE A N 1
ATOM 771 C CA . ILE A 1 97 ? 6.992 7.439 -4.187 1.00 98.25 97 ILE A CA 1
ATOM 772 C C . ILE A 1 97 ? 7.006 5.972 -3.738 1.00 98.25 97 ILE A C 1
ATOM 774 O O . ILE A 1 97 ? 7.443 5.673 -2.627 1.00 98.25 97 ILE A O 1
ATOM 778 N N . ALA A 1 98 ? 6.595 5.043 -4.609 1.00 97.88 98 ALA A N 1
ATOM 779 C CA . ALA A 1 98 ? 6.631 3.613 -4.311 1.00 97.88 98 ALA A CA 1
ATOM 780 C C . ALA A 1 98 ? 8.053 3.129 -3.983 1.00 97.88 98 ALA A C 1
ATOM 782 O O . ALA A 1 98 ? 8.239 2.326 -3.067 1.00 97.88 98 ALA A O 1
ATOM 783 N N . ALA A 1 99 ? 9.063 3.642 -4.695 1.00 97.31 99 ALA A N 1
ATOM 784 C CA . ALA A 1 99 ? 10.462 3.341 -4.420 1.00 97.31 99 ALA A CA 1
ATOM 785 C C . ALA A 1 99 ? 10.887 3.821 -3.027 1.00 97.31 99 ALA A C 1
ATOM 787 O O . ALA A 1 99 ? 11.522 3.061 -2.296 1.00 97.31 99 ALA A O 1
ATOM 788 N N . ASP A 1 100 ? 10.538 5.049 -2.645 1.00 97.00 100 ASP A N 1
ATOM 789 C CA . ASP A 1 100 ? 10.889 5.610 -1.338 1.00 97.00 100 ASP A CA 1
ATOM 790 C C . ASP A 1 100 ? 10.249 4.815 -0.190 1.00 97.00 100 ASP A C 1
ATOM 792 O O . ASP A 1 100 ? 10.959 4.396 0.728 1.00 97.00 100 ASP A O 1
ATOM 796 N N . ILE A 1 101 ? 8.949 4.508 -0.288 1.00 97.19 101 ILE A N 1
ATOM 797 C CA . ILE A 1 101 ? 8.219 3.713 0.715 1.00 97.19 101 ILE A CA 1
ATOM 798 C C . ILE A 1 101 ? 8.813 2.303 0.830 1.00 97.19 101 ILE A C 1
ATOM 800 O O . ILE A 1 101 ? 9.134 1.848 1.931 1.00 97.19 101 ILE A O 1
ATOM 804 N N . ALA A 1 102 ? 9.020 1.615 -0.296 1.00 96.88 102 ALA A N 1
ATOM 805 C CA . ALA A 1 102 ? 9.556 0.256 -0.296 1.00 96.88 102 ALA A CA 1
ATOM 806 C C . ALA A 1 102 ? 11.000 0.197 0.230 1.00 96.88 102 ALA A C 1
ATOM 808 O O . ALA A 1 102 ? 11.357 -0.726 0.963 1.00 96.88 102 ALA A O 1
ATOM 809 N N . ASN A 1 103 ? 11.847 1.166 -0.128 1.00 95.69 103 ASN A N 1
ATOM 810 C CA . ASN A 1 103 ? 13.226 1.221 0.358 1.00 95.69 103 ASN A CA 1
ATOM 811 C C . ASN A 1 103 ? 13.280 1.560 1.853 1.00 95.69 103 ASN A C 1
ATOM 813 O O . ASN A 1 103 ? 14.083 0.965 2.571 1.00 95.69 103 ASN A O 1
ATOM 817 N N . ARG A 1 104 ? 12.411 2.456 2.338 1.00 94.62 104 ARG A N 1
ATOM 818 C CA . ARG A 1 104 ? 12.284 2.756 3.769 1.00 94.62 104 ARG A CA 1
ATOM 819 C C . ARG A 1 104 ? 11.854 1.515 4.550 1.00 94.62 104 ARG A C 1
ATOM 821 O O . ARG A 1 104 ? 12.522 1.157 5.510 1.00 94.62 104 ARG A O 1
ATOM 828 N N . SER A 1 105 ? 10.826 0.802 4.088 1.00 93.44 105 SER A N 1
ATOM 829 C CA . SER A 1 105 ? 10.363 -0.444 4.720 1.00 93.44 105 SER A CA 1
ATOM 830 C C . SER A 1 105 ? 11.469 -1.511 4.808 1.00 93.44 105 SER A C 1
ATOM 832 O O . SER A 1 105 ? 11.617 -2.170 5.833 1.00 93.44 105 SER A O 1
ATOM 834 N N . LYS A 1 106 ? 12.321 -1.637 3.779 1.00 89.69 106 LYS A N 1
ATOM 835 C CA . LYS A 1 106 ? 13.440 -2.601 3.763 1.00 89.69 106 LYS A CA 1
ATOM 836 C C . LYS A 1 106 ? 14.634 -2.210 4.641 1.00 89.69 106 LYS A C 1
ATOM 838 O O . LYS A 1 106 ? 15.382 -3.092 5.059 1.00 89.69 106 LYS A O 1
ATOM 843 N N . HIS A 1 107 ? 14.871 -0.916 4.852 1.00 88.06 107 HIS A N 1
ATOM 844 C CA . HIS A 1 107 ? 16.111 -0.410 5.458 1.00 88.06 107 HIS A CA 1
ATOM 845 C C . HIS A 1 107 ? 15.905 0.382 6.760 1.00 88.06 107 HIS A C 1
ATOM 847 O O . HIS A 1 107 ? 16.886 0.823 7.358 1.00 88.06 107 HIS A O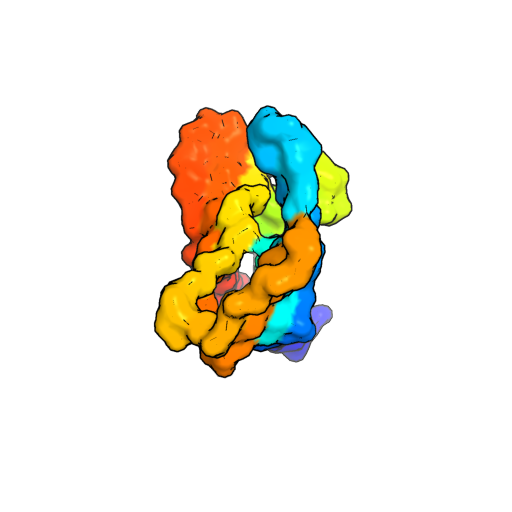 1
ATOM 853 N N . GLY A 1 108 ? 14.660 0.552 7.210 1.00 83.50 108 GLY A N 1
ATOM 854 C CA . GLY A 1 108 ? 14.275 1.366 8.366 1.00 83.50 108 GLY A CA 1
ATOM 855 C C . GLY A 1 108 ? 14.298 2.862 8.049 1.00 83.50 108 GLY A C 1
ATOM 856 O O . GLY A 1 108 ? 13.257 3.517 8.021 1.00 83.50 108 GLY A O 1
ATOM 857 N N . GLU A 1 109 ? 15.480 3.402 7.745 1.00 84.56 1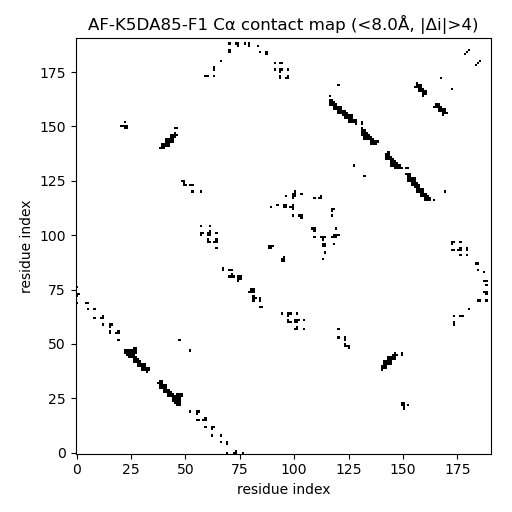09 GLU A N 1
ATOM 858 C CA . GLU A 1 109 ? 15.660 4.804 7.358 1.00 84.56 109 GLU A CA 1
ATOM 859 C C . GLU A 1 10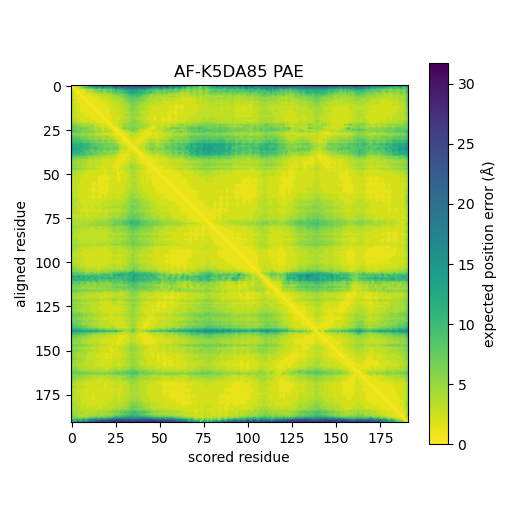9 ? 16.124 4.942 5.908 1.00 84.56 109 GLU A C 1
ATOM 861 O O . GLU A 1 109 ? 17.051 4.272 5.440 1.00 84.56 109 GLU A O 1
ATOM 866 N N . LEU A 1 110 ? 15.482 5.859 5.184 1.00 84.50 110 LEU A N 1
ATOM 867 C CA . LEU A 1 110 ? 15.806 6.136 3.795 1.00 84.50 110 LEU A CA 1
ATOM 868 C C . LEU A 1 110 ? 16.987 7.114 3.719 1.00 84.50 110 LEU A C 1
ATOM 870 O O . LEU A 1 110 ? 16.857 8.279 4.075 1.00 84.50 110 LEU A O 1
ATOM 874 N N . ARG A 1 111 ? 18.140 6.652 3.221 1.00 84.19 111 ARG A N 1
ATOM 875 C CA . ARG A 1 111 ? 19.340 7.501 3.046 1.00 84.19 111 ARG A CA 1
ATOM 876 C C . ARG A 1 111 ? 19.313 8.346 1.775 1.00 84.19 111 ARG A C 1
ATOM 878 O O . ARG A 1 111 ? 19.974 9.375 1.704 1.00 84.19 111 ARG A O 1
ATOM 885 N N . GLN A 1 112 ? 18.612 7.869 0.751 1.00 89.62 112 GLN A N 1
ATOM 886 C CA . GLN A 1 112 ? 18.488 8.517 -0.550 1.00 89.62 112 GLN A CA 1
ATOM 887 C C . GLN A 1 112 ? 17.048 8.379 -1.021 1.00 89.62 112 GLN A C 1
ATOM 889 O O . GLN A 1 112 ? 16.526 7.267 -1.077 1.00 89.62 112 GLN A O 1
ATOM 894 N N . SER A 1 113 ? 16.432 9.505 -1.362 1.00 91.88 113 SER A N 1
ATOM 895 C CA . SER A 1 113 ? 15.067 9.571 -1.871 1.00 91.88 113 SER A CA 1
ATOM 896 C C . SER A 1 113 ? 15.090 9.840 -3.369 1.00 91.88 113 SER A C 1
ATOM 898 O O . SER A 1 113 ? 15.855 10.683 -3.838 1.00 91.88 113 SER A O 1
ATOM 900 N N . ARG A 1 114 ? 14.253 9.120 -4.122 1.00 91.44 114 ARG A N 1
ATOM 901 C CA . ARG A 1 114 ? 14.045 9.411 -5.543 1.00 91.44 114 ARG A CA 1
ATOM 902 C C . ARG A 1 114 ? 13.183 10.648 -5.720 1.00 91.44 114 ARG A C 1
ATOM 904 O O . ARG A 1 114 ? 13.493 11.447 -6.591 1.00 91.44 114 ARG A O 1
ATOM 911 N N . THR A 1 115 ? 12.161 10.830 -4.881 1.00 90.12 115 THR A N 1
ATOM 912 C CA . THR A 1 115 ? 11.319 12.042 -4.888 1.00 90.12 115 THR A CA 1
ATOM 913 C C . THR A 1 115 ? 12.080 13.294 -4.450 1.00 90.12 115 THR A C 1
ATOM 915 O O . THR A 1 115 ? 11.711 14.395 -4.835 1.00 90.12 115 THR A O 1
ATOM 918 N N . GLY A 1 116 ? 13.138 13.136 -3.649 1.00 93.19 116 GLY A N 1
ATOM 919 C CA . GLY A 1 116 ? 13.761 14.230 -2.902 1.00 93.19 116 GLY A CA 1
ATOM 920 C C . GLY A 1 116 ? 12.962 14.637 -1.657 1.00 93.19 116 GLY A C 1
ATOM 921 O O . GLY A 1 116 ? 13.425 15.467 -0.882 1.00 93.19 116 GLY A O 1
ATOM 922 N N . GLU A 1 117 ? 11.796 14.025 -1.439 1.00 92.69 117 GLU A N 1
ATOM 923 C CA . GLU A 1 117 ? 10.827 14.389 -0.406 1.00 92.69 117 GLU A CA 1
ATOM 924 C C . GLU A 1 117 ? 10.623 13.286 0.645 1.00 92.69 117 GLU A C 1
ATOM 926 O O . GLU A 1 117 ? 9.825 13.441 1.568 1.00 92.69 117 GLU A O 1
ATOM 931 N N . PHE A 1 118 ? 11.368 12.180 0.527 1.00 94.00 118 PHE A N 1
ATOM 932 C CA . PHE A 1 118 ? 11.442 11.106 1.523 1.00 94.00 118 PHE A CA 1
ATOM 933 C C . PHE A 1 118 ? 10.077 10.522 1.915 1.00 94.00 118 PHE A C 1
ATOM 935 O O . PHE A 1 118 ? 9.816 10.269 3.095 1.00 94.00 118 PHE A O 1
ATOM 942 N N . ALA A 1 119 ? 9.234 10.262 0.912 1.00 96.75 119 ALA A N 1
ATOM 943 C CA . ALA A 1 119 ? 7.870 9.778 1.096 1.00 96.75 119 ALA A CA 1
ATOM 944 C C . ALA A 1 119 ? 7.769 8.596 2.085 1.00 96.75 119 ALA A C 1
ATOM 946 O O . ALA A 1 119 ? 8.596 7.673 2.080 1.00 96.75 119 ALA A O 1
ATOM 947 N N . LYS A 1 120 ? 6.742 8.622 2.939 1.00 96.44 120 LYS A N 1
ATOM 948 C CA . LYS A 1 120 ? 6.457 7.578 3.934 1.00 96.44 120 LYS A CA 1
ATOM 949 C C . LYS A 1 120 ? 4.956 7.346 4.082 1.00 96.44 120 LYS A C 1
ATOM 951 O O . LYS A 1 120 ? 4.175 8.284 3.956 1.00 96.44 120 LYS A O 1
ATOM 956 N N . LEU A 1 121 ? 4.577 6.102 4.360 1.00 97.62 121 LEU A N 1
ATOM 957 C CA . LEU A 1 121 ? 3.207 5.746 4.726 1.00 97.62 121 LEU A CA 1
ATOM 958 C C . LEU A 1 121 ? 2.876 6.342 6.104 1.00 97.62 121 LEU A C 1
ATOM 960 O O . LEU A 1 121 ? 3.725 6.335 6.996 1.00 97.62 121 LEU A O 1
ATOM 964 N N . GLN A 1 122 ? 1.674 6.888 6.257 1.00 96.44 122 GLN A N 1
ATOM 965 C CA . GLN A 1 122 ? 1.182 7.490 7.490 1.00 96.44 122 GLN A CA 1
ATOM 966 C C . GLN A 1 122 ? -0.341 7.310 7.609 1.00 96.44 122 GLN A C 1
ATOM 968 O O . GLN A 1 122 ? -1.017 6.916 6.658 1.00 96.44 122 GLN A O 1
ATOM 973 N N . ASP A 1 123 ? -0.866 7.590 8.804 1.00 95.38 123 ASP A N 1
ATOM 974 C CA . ASP A 1 123 ? -2.295 7.692 9.115 1.00 95.38 123 ASP A CA 1
ATOM 975 C C . ASP A 1 123 ? -3.121 6.502 8.600 1.00 95.38 123 ASP A C 1
ATOM 977 O O . ASP A 1 123 ? -4.207 6.671 8.043 1.00 95.38 123 ASP A O 1
ATOM 981 N N . VAL A 1 124 ? -2.598 5.286 8.784 1.00 97.62 124 VAL A N 1
ATOM 982 C CA . VAL A 1 124 ? -3.317 4.055 8.451 1.00 97.62 124 VAL A CA 1
ATOM 983 C C . VAL A 1 124 ? -4.447 3.860 9.456 1.00 97.62 124 VAL A C 1
ATOM 985 O O . VAL A 1 124 ? -4.224 3.732 10.660 1.00 97.62 124 VAL A O 1
ATOM 988 N N . GLN A 1 125 ? -5.679 3.894 8.962 1.00 96.81 125 GLN A N 1
ATOM 989 C CA . GLN A 1 125 ? -6.887 3.917 9.774 1.00 96.81 125 GLN A CA 1
ATOM 990 C C . GLN A 1 125 ? -7.970 3.032 9.168 1.00 96.81 125 GLN A C 1
ATOM 992 O O . GLN A 1 125 ? -8.104 2.902 7.949 1.00 96.81 125 GLN A O 1
ATOM 997 N N . ILE A 1 126 ? -8.785 2.472 10.056 1.00 96.75 126 ILE A N 1
ATOM 998 C CA . ILE A 1 126 ? -9.992 1.729 9.715 1.00 96.75 126 ILE A CA 1
ATOM 999 C C . ILE A 1 126 ? -11.142 2.447 10.403 1.00 96.75 126 ILE A C 1
ATOM 1001 O O . ILE A 1 126 ? -11.217 2.474 11.632 1.00 96.75 126 ILE A O 1
ATOM 1005 N N . ALA A 1 127 ? -12.010 3.064 9.613 1.00 96.62 127 ALA A N 1
ATOM 1006 C CA . ALA A 1 127 ? -13.237 3.658 10.109 1.00 96.62 127 ALA A CA 1
ATOM 1007 C C . ALA A 1 127 ? -14.354 2.610 10.085 1.00 96.62 127 ALA A C 1
ATOM 1009 O O . ALA A 1 127 ? -14.490 1.833 9.137 1.00 96.62 127 ALA A O 1
ATOM 1010 N N . LEU A 1 128 ? -15.140 2.582 11.162 1.00 97.31 128 LEU A N 1
ATOM 1011 C CA . LEU A 1 128 ? -16.249 1.653 11.354 1.00 97.31 128 LEU A CA 1
ATOM 1012 C C . LEU A 1 128 ? -17.562 2.445 11.344 1.00 97.31 128 LEU A C 1
ATOM 1014 O O . LEU A 1 128 ? -17.952 2.982 12.386 1.00 97.31 128 LEU A O 1
ATOM 1018 N N . PRO A 1 129 ? -18.238 2.565 10.186 1.00 97.06 129 PRO A N 1
ATOM 1019 C CA . PRO A 1 129 ? -19.558 3.176 10.116 1.00 97.06 129 PRO A CA 1
ATOM 1020 C C . PRO A 1 129 ? -20.544 2.518 11.092 1.00 97.06 129 PRO A C 1
ATOM 1022 O O . PRO A 1 129 ? -20.519 1.311 11.321 1.00 97.06 129 PR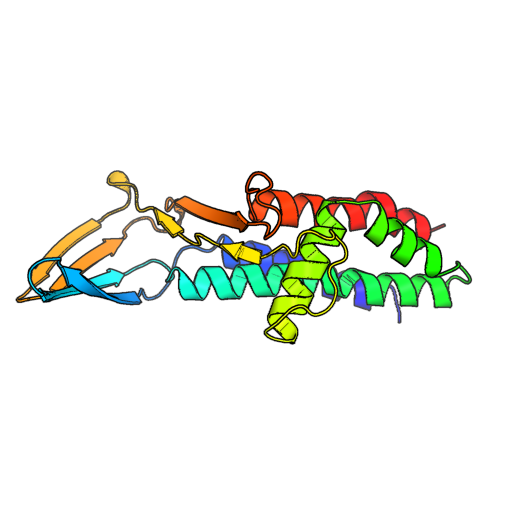O A O 1
ATOM 1025 N N . GLN A 1 130 ? -21.463 3.292 11.672 1.00 97.00 130 GLN A N 1
ATOM 1026 C CA . GLN A 1 130 ? -22.367 2.755 12.698 1.00 97.00 130 GLN A CA 1
ATOM 1027 C C . GLN A 1 130 ? -23.210 1.568 12.193 1.00 97.00 130 GLN A C 1
ATOM 1029 O O . GLN A 1 130 ? -23.499 0.651 12.956 1.00 97.00 130 GLN A O 1
ATOM 1034 N N . ASN A 1 131 ? -23.583 1.562 10.912 1.00 97.31 131 ASN A N 1
ATOM 1035 C CA . ASN A 1 131 ? -24.399 0.514 10.297 1.00 97.31 131 ASN A CA 1
ATOM 1036 C C . ASN A 1 131 ? -23.691 -0.845 10.162 1.00 97.31 131 ASN A C 1
ATOM 1038 O O . ASN A 1 131 ? -24.372 -1.828 9.882 1.00 97.31 131 ASN A O 1
ATOM 1042 N N . ILE A 1 132 ? -22.367 -0.916 10.349 1.00 97.56 132 ILE A N 1
ATOM 1043 C CA . ILE A 1 132 ? -21.607 -2.174 10.249 1.00 97.56 132 ILE A CA 1
ATOM 1044 C C . ILE A 1 132 ? -21.355 -2.823 11.614 1.00 97.56 132 ILE A C 1
ATOM 1046 O O . ILE A 1 132 ? -20.912 -3.971 11.680 1.00 97.56 132 ILE A O 1
ATOM 1050 N N . ILE A 1 133 ? -21.628 -2.098 12.703 1.00 98.00 133 ILE A N 1
ATOM 1051 C CA . ILE A 1 133 ? -21.417 -2.552 14.079 1.00 98.00 133 ILE A CA 1
ATOM 1052 C C . ILE A 1 133 ? -22.618 -3.392 14.522 1.00 98.00 133 ILE A C 1
ATOM 1054 O O . ILE A 1 133 ? -23.759 -2.936 14.496 1.00 98.00 133 ILE A O 1
ATOM 1058 N N . GLN A 1 134 ? -22.352 -4.620 14.963 1.00 98.00 134 GLN A N 1
ATOM 1059 C CA . GLN A 1 134 ? -23.356 -5.529 15.509 1.00 98.00 134 GLN A CA 1
ATOM 1060 C C . GLN A 1 134 ? -23.746 -5.143 16.936 1.00 98.00 134 GLN A C 1
ATOM 1062 O O . GLN A 1 134 ? -24.928 -5.090 17.277 1.00 98.00 134 GLN A O 1
ATOM 1067 N N . SER A 1 135 ? -22.746 -4.924 17.789 1.00 98.00 135 SER A N 1
ATOM 1068 C CA . SER A 1 135 ? -22.942 -4.616 19.201 1.00 98.00 135 SER A CA 1
ATOM 1069 C C . SER A 1 135 ? -21.731 -3.895 19.788 1.00 98.00 135 SER A C 1
ATOM 1071 O O . SER A 1 135 ? -20.609 -4.001 19.289 1.00 98.00 135 SER A O 1
ATOM 1073 N N . ILE A 1 136 ? -21.987 -3.151 20.866 1.00 98.06 136 ILE A N 1
ATOM 1074 C CA . ILE A 1 136 ? -20.962 -2.534 21.708 1.00 98.06 136 ILE A CA 1
ATOM 1075 C C . ILE A 1 136 ? -21.226 -2.988 23.145 1.00 98.06 136 ILE A C 1
ATOM 1077 O O . ILE A 1 136 ? -22.304 -2.735 23.688 1.00 98.06 136 ILE A O 1
ATOM 1081 N N . GLY A 1 137 ? -20.264 -3.691 23.736 1.00 97.44 137 GLY A N 1
ATOM 1082 C CA . GLY A 1 137 ? -20.290 -4.175 25.114 1.00 97.44 137 GLY A CA 1
ATOM 1083 C C . GLY A 1 137 ? -19.329 -3.389 26.000 1.00 97.44 137 GLY A C 1
ATOM 1084 O O . GLY A 1 137 ? -18.244 -3.010 25.566 1.00 97.44 137 GLY A O 1
ATOM 1085 N N . PHE A 1 138 ? -19.718 -3.159 27.253 1.00 97.19 138 PHE A N 1
ATOM 1086 C CA . PHE A 1 138 ? -18.879 -2.504 28.259 1.00 97.19 138 PHE A CA 1
ATOM 1087 C C . PHE A 1 138 ? -18.623 -3.486 29.405 1.00 97.19 138 PHE A C 1
ATOM 1089 O O . PHE A 1 138 ? -19.569 -3.946 30.048 1.00 97.19 138 PHE A O 1
ATOM 1096 N N . HIS A 1 139 ? -17.352 -3.810 29.648 1.00 93.81 139 HIS A N 1
ATOM 1097 C CA . HIS A 1 139 ? -16.917 -4.786 30.648 1.00 93.81 139 HIS A CA 1
ATOM 1098 C C . HIS A 1 139 ? -15.731 -4.237 31.435 1.00 93.81 139 HIS A C 1
ATOM 1100 O O . HIS A 1 139 ? -14.634 -4.143 30.896 1.00 93.81 139 HIS A O 1
ATOM 1106 N N . ASP A 1 140 ? -15.933 -3.891 32.707 1.00 91.56 140 ASP A N 1
ATOM 1107 C CA . ASP A 1 140 ? -14.913 -3.264 33.556 1.00 91.56 140 ASP A CA 1
ATOM 1108 C C . ASP A 1 140 ? -14.246 -2.059 32.859 1.00 91.56 140 ASP A C 1
ATOM 1110 O O . ASP A 1 140 ? -14.883 -1.028 32.649 1.00 91.56 140 ASP A O 1
ATOM 1114 N N . SER A 1 141 ? -12.976 -2.193 32.468 1.00 93.69 141 SER A N 1
ATOM 1115 C CA . SER A 1 141 ? -12.187 -1.205 31.722 1.00 93.69 141 SER A CA 1
ATOM 1116 C C . SER A 1 141 ? -12.062 -1.518 30.225 1.00 93.69 141 SER A C 1
ATOM 1118 O O . SER A 1 141 ? -11.200 -0.955 29.553 1.00 93.69 141 SER A O 1
ATOM 1120 N N . THR A 1 142 ? -12.894 -2.409 29.684 1.00 96.19 142 THR A N 1
ATOM 1121 C CA . THR A 1 142 ? -12.869 -2.851 28.284 1.00 96.19 142 THR A CA 1
ATOM 1122 C C . THR A 1 142 ? -14.142 -2.455 27.542 1.00 96.19 142 THR A C 1
ATOM 1124 O O . THR A 1 142 ? -15.255 -2.736 27.988 1.00 96.19 142 THR A O 1
ATOM 1127 N N . ILE A 1 143 ? -13.968 -1.841 26.376 1.00 97.25 143 ILE A N 1
ATOM 1128 C CA . ILE A 1 143 ? -15.013 -1.624 25.378 1.00 97.25 143 ILE A CA 1
ATOM 1129 C C . ILE A 1 143 ? -14.836 -2.698 24.310 1.00 97.25 143 ILE A C 1
ATOM 1131 O O . ILE A 1 143 ? -13.790 -2.768 23.671 1.00 97.25 143 ILE A O 1
ATOM 1135 N N . GLN A 1 144 ? -15.851 -3.530 24.116 1.00 98.12 144 GLN A N 1
ATOM 1136 C CA . GLN A 1 144 ? -15.862 -4.564 23.090 1.00 98.12 144 GLN A CA 1
ATOM 1137 C C . GLN A 1 144 ? -16.772 -4.134 21.940 1.00 98.12 144 GLN A C 1
ATOM 1139 O O . GLN A 1 144 ? -17.917 -3.750 22.171 1.00 98.12 144 GLN A O 1
ATOM 1144 N N . ILE A 1 145 ? -16.279 -4.205 20.709 1.00 98.06 145 ILE A N 1
ATOM 1145 C CA . ILE A 1 145 ? -17.001 -3.842 19.488 1.00 98.06 145 ILE A CA 1
ATOM 1146 C C . ILE A 1 145 ? -17.034 -5.069 18.581 1.00 98.06 145 ILE A C 1
ATOM 1148 O O . ILE A 1 145 ? -15.989 -5.559 18.164 1.00 98.06 145 ILE A O 1
ATOM 1152 N N . GLU A 1 146 ? -18.227 -5.553 18.253 1.00 98.25 146 GLU A N 1
ATOM 1153 C CA . GLU A 1 146 ? -18.419 -6.660 17.308 1.00 98.25 146 GLU A CA 1
ATOM 1154 C C . GLU A 1 146 ? -18.866 -6.097 15.953 1.00 98.25 146 GLU A C 1
ATOM 1156 O O . GLU A 1 146 ? -19.863 -5.373 15.882 1.00 98.25 146 GLU A O 1
ATOM 1161 N N . VAL A 1 147 ? -18.147 -6.407 14.870 1.00 98.12 147 VAL A N 1
ATOM 1162 C CA . VAL A 1 147 ? -18.477 -5.951 13.508 1.00 98.12 147 VAL A CA 1
ATOM 1163 C C . VAL A 1 147 ? -19.254 -7.037 12.757 1.00 98.12 147 VAL A C 1
ATOM 1165 O O . VAL A 1 147 ? -18.761 -8.146 12.576 1.00 98.12 147 VAL A O 1
ATOM 1168 N N . ALA A 1 148 ? -20.459 -6.708 12.280 1.00 97.31 148 ALA A N 1
ATOM 1169 C CA . ALA A 1 148 ? -21.310 -7.625 11.515 1.00 97.31 148 ALA A CA 1
ATOM 1170 C C . ALA A 1 148 ? -20.935 -7.689 10.027 1.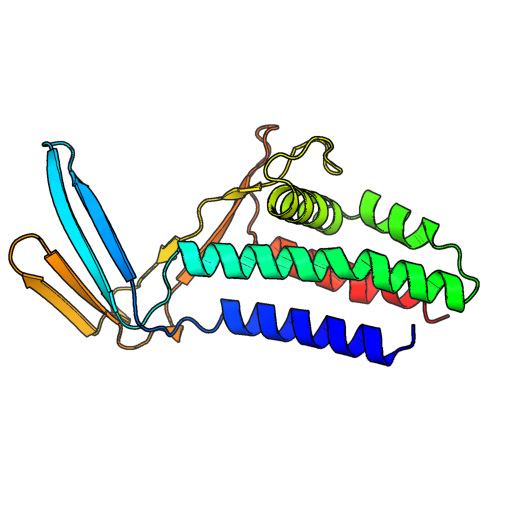00 97.31 148 ALA A C 1
ATOM 1172 O O . ALA A 1 148 ? -21.015 -8.754 9.417 1.00 97.31 148 ALA A O 1
ATOM 1173 N N . ILE A 1 149 ? -20.575 -6.544 9.435 1.00 96.81 149 ILE A N 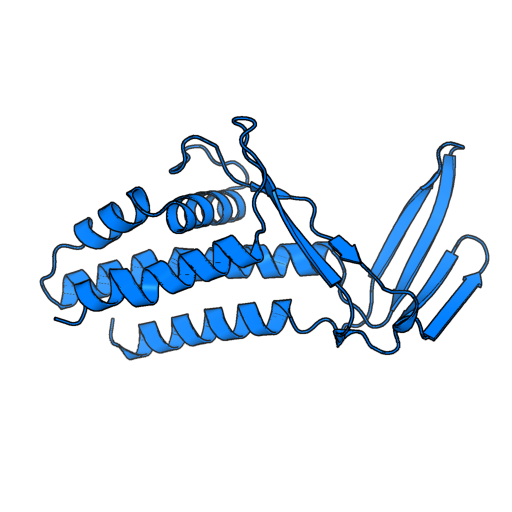1
ATOM 1174 C CA . ILE A 1 149 ? -20.362 -6.395 7.987 1.00 96.81 149 ILE A CA 1
ATOM 1175 C C . ILE A 1 149 ? -18.972 -5.788 7.751 1.00 96.81 149 ILE A C 1
ATOM 1177 O O . ILE A 1 149 ? -18.850 -4.600 7.457 1.00 96.81 149 ILE A O 1
ATOM 1181 N N . PRO A 1 150 ? -17.892 -6.567 7.930 1.00 96.56 150 PRO A N 1
ATOM 1182 C CA . PRO A 1 150 ? -16.535 -6.029 7.870 1.00 96.56 150 PRO A CA 1
ATOM 1183 C C . PRO A 1 150 ? -16.168 -5.458 6.498 1.00 96.56 150 PRO A C 1
ATOM 1185 O O . PRO A 1 150 ? -15.392 -4.509 6.430 1.00 96.56 150 PRO A O 1
ATOM 1188 N N . ASP A 1 151 ? -16.753 -5.980 5.417 1.00 96.25 151 ASP A N 1
ATOM 1189 C CA . ASP A 1 151 ? -16.496 -5.518 4.047 1.00 96.25 151 ASP A CA 1
ATOM 1190 C C . ASP A 1 151 ? -16.944 -4.067 3.795 1.00 96.25 151 ASP A C 1
ATOM 1192 O O . ASP A 1 151 ? -16.420 -3.421 2.886 1.00 96.25 151 ASP A O 1
ATOM 1196 N N . ASP A 1 152 ? -17.810 -3.514 4.648 1.00 97.06 152 ASP A N 1
ATOM 1197 C CA . ASP A 1 152 ? -18.269 -2.122 4.587 1.00 97.06 152 ASP A CA 1
ATOM 1198 C C . ASP A 1 152 ? -17.405 -1.169 5.443 1.00 97.06 152 ASP A C 1
ATOM 1200 O O . ASP A 1 152 ? -17.659 0.034 5.473 1.00 97.06 152 ASP A O 1
ATOM 1204 N N . ALA A 1 153 ? -16.360 -1.660 6.124 1.00 97.25 153 ALA A N 1
ATOM 1205 C CA . ALA A 1 153 ? -15.423 -0.792 6.842 1.00 97.25 153 ALA A CA 1
ATOM 1206 C C . ALA A 1 153 ? -14.639 0.111 5.874 1.00 97.25 153 ALA A C 1
ATOM 1208 O O . ALA A 1 153 ? -14.312 -0.275 4.752 1.00 97.25 153 ALA A O 1
ATOM 1209 N N . GLU A 1 154 ? -14.294 1.321 6.291 1.00 97.44 154 GLU A N 1
ATOM 1210 C CA . GLU A 1 154 ? -13.600 2.285 5.438 1.00 97.44 154 GLU A CA 1
ATOM 1211 C C . GLU A 1 154 ? -12.099 2.261 5.728 1.00 97.44 154 GLU A C 1
ATOM 1213 O O . GLU A 1 154 ? -11.668 2.467 6.862 1.00 97.44 154 GLU A O 1
ATOM 1218 N N . LEU A 1 155 ? -11.290 2.004 4.699 1.00 97.31 155 LEU A N 1
ATOM 1219 C CA . LEU A 1 155 ? -9.833 1.961 4.813 1.00 97.31 155 LEU A CA 1
ATOM 1220 C C . LEU A 1 155 ? -9.253 3.306 4.387 1.00 97.31 155 LEU A C 1
ATOM 1222 O O . LEU A 1 155 ? -9.510 3.770 3.277 1.00 97.31 155 LEU A O 1
ATOM 1226 N N . ASN A 1 156 ? -8.431 3.902 5.243 1.00 97.50 156 ASN A N 1
ATOM 1227 C CA . ASN A 1 156 ? -7.734 5.149 4.963 1.00 97.50 156 ASN A CA 1
ATOM 1228 C C . ASN A 1 156 ? -6.238 4.958 5.202 1.00 97.50 156 ASN A C 1
ATOM 1230 O O . ASN A 1 156 ? -5.832 4.335 6.177 1.00 97.50 156 ASN A O 1
ATOM 1234 N N . ALA A 1 157 ? -5.423 5.477 4.292 1.00 98.06 157 ALA A N 1
ATOM 1235 C CA . ALA A 1 157 ? -3.974 5.475 4.414 1.00 98.06 157 ALA A CA 1
ATOM 1236 C C . ALA A 1 157 ? -3.408 6.636 3.596 1.00 98.06 157 ALA A C 1
ATOM 1238 O O . ALA A 1 157 ? -3.796 6.840 2.437 1.00 98.06 157 ALA A O 1
ATOM 1239 N N . THR A 1 158 ? -2.503 7.401 4.197 1.00 98.25 158 THR A N 1
ATOM 1240 C CA . THR A 1 158 ? -1.913 8.593 3.588 1.00 98.25 158 THR A CA 1
ATOM 1241 C C . THR A 1 158 ? -0.421 8.396 3.355 1.00 98.25 158 THR A C 1
ATOM 1243 O O . THR A 1 158 ? 0.236 7.557 3.964 1.00 98.25 158 THR A O 1
ATOM 1246 N N . ILE A 1 159 ? 0.129 9.160 2.423 1.00 98.31 159 ILE A N 1
ATOM 1247 C CA . ILE A 1 159 ? 1.562 9.271 2.192 1.00 98.31 159 ILE A CA 1
ATOM 1248 C C . ILE A 1 159 ? 1.952 10.689 2.561 1.00 98.31 159 ILE A C 1
ATOM 1250 O O . ILE A 1 159 ? 1.427 11.640 1.983 1.00 98.31 159 ILE A O 1
ATOM 1254 N N . ALA A 1 160 ? 2.860 10.812 3.520 1.00 97.25 160 ALA A N 1
ATOM 1255 C CA . ALA A 1 160 ? 3.426 12.075 3.954 1.00 97.25 160 ALA A CA 1
ATOM 1256 C C . ALA A 1 160 ? 4.821 12.277 3.357 1.00 97.25 160 ALA A C 1
ATOM 1258 O O . ALA A 1 160 ? 5.539 11.318 3.056 1.00 97.25 160 ALA A O 1
ATOM 1259 N N . PHE A 1 161 ? 5.205 13.543 3.234 1.00 96.19 161 PHE A N 1
ATOM 1260 C CA . PHE A 1 161 ? 6.475 13.983 2.672 1.00 96.19 161 PHE A CA 1
ATOM 1261 C C . PHE A 1 161 ? 7.222 14.830 3.700 1.00 96.19 161 PHE A C 1
ATOM 1263 O O . PHE A 1 161 ? 6.630 15.702 4.338 1.00 96.19 161 PHE A O 1
ATOM 1270 N N . ASP A 1 162 ? 8.527 14.613 3.846 1.00 93.56 162 ASP A N 1
ATOM 1271 C CA . ASP A 1 162 ? 9.350 15.376 4.795 1.00 93.56 162 ASP A CA 1
ATOM 1272 C C . ASP A 1 162 ? 9.558 16.835 4.323 1.00 93.56 162 ASP A C 1
ATOM 1274 O O . ASP A 1 162 ? 9.903 17.708 5.117 1.00 93.56 162 ASP A O 1
ATOM 1278 N N . SER A 1 163 ? 9.285 17.119 3.044 1.00 91.38 163 SER A N 1
ATOM 1279 C CA . SER A 1 163 ? 9.258 18.460 2.439 1.00 91.38 163 SER A CA 1
ATOM 1280 C C . SER A 1 163 ? 8.106 19.347 2.939 1.00 91.38 163 SER A C 1
ATOM 1282 O O . SER A 1 163 ? 8.139 20.561 2.737 1.00 91.38 163 SER A O 1
ATOM 1284 N N . GLY A 1 164 ? 7.070 18.755 3.547 1.00 92.44 164 GLY A N 1
ATOM 1285 C CA . GLY A 1 164 ? 5.804 19.430 3.842 1.00 92.44 164 GLY A CA 1
ATOM 1286 C C . GLY A 1 164 ? 4.849 19.527 2.646 1.00 92.44 164 GLY A C 1
ATOM 1287 O O . GLY A 1 164 ? 3.845 20.237 2.734 1.00 92.44 164 GLY A O 1
ATOM 1288 N N . ALA A 1 165 ? 5.134 18.838 1.534 1.00 93.69 165 ALA A N 1
ATOM 1289 C CA . ALA A 1 165 ? 4.194 18.725 0.424 1.00 93.69 165 ALA A CA 1
ATOM 1290 C C . ALA A 1 165 ? 2.866 18.071 0.865 1.00 93.69 165 ALA A C 1
ATOM 1292 O O . ALA A 1 165 ? 2.842 17.309 1.840 1.00 93.69 165 ALA A O 1
ATOM 1293 N N . PRO A 1 166 ? 1.749 18.348 0.159 1.00 95.81 166 PRO A N 1
ATOM 1294 C CA . PRO A 1 166 ? 0.450 17.779 0.496 1.00 95.81 166 PRO A CA 1
ATOM 1295 C C . PRO A 1 166 ? 0.484 16.253 0.540 1.00 95.81 166 PRO A C 1
ATOM 1297 O O . PRO A 1 166 ? 1.059 15.611 -0.343 1.00 95.81 166 PRO A O 1
ATOM 1300 N N . SER A 1 167 ? -0.169 15.677 1.549 1.00 96.69 167 SER A N 1
ATOM 1301 C CA . SER A 1 167 ? -0.283 14.229 1.650 1.00 96.69 167 SER A CA 1
ATOM 1302 C C . SER A 1 167 ? -1.103 13.654 0.495 1.00 96.69 167 SER A C 1
ATOM 1304 O O . SER A 1 167 ? -1.992 14.303 -0.060 1.00 96.69 167 SER A O 1
ATOM 1306 N N . GLN A 1 168 ? -0.786 12.418 0.117 1.00 97.88 168 GLN A N 1
ATOM 1307 C CA . GLN A 1 168 ? -1.467 11.700 -0.963 1.00 97.88 168 GLN A CA 1
ATOM 1308 C C . GLN A 1 168 ? -2.161 10.445 -0.436 1.00 97.88 168 GLN A C 1
ATOM 1310 O O . GLN A 1 168 ? -1.771 9.904 0.593 1.00 97.88 168 GLN A O 1
ATOM 1315 N N . ASN A 1 169 ? -3.186 9.958 -1.136 1.00 98.06 169 ASN A N 1
ATOM 1316 C CA . ASN A 1 169 ? -3.839 8.697 -0.789 1.00 98.06 169 ASN A CA 1
ATOM 1317 C C . ASN A 1 169 ? -2.952 7.509 -1.203 1.00 98.06 169 ASN A C 1
ATOM 1319 O O . ASN A 1 169 ? -2.569 7.395 -2.370 1.00 98.06 169 ASN A O 1
ATOM 1323 N N . ALA A 1 170 ? -2.645 6.613 -0.262 1.00 98.25 170 ALA A N 1
ATOM 1324 C CA . ALA A 1 170 ? -1.729 5.502 -0.511 1.00 98.25 170 ALA A CA 1
ATOM 1325 C C . ALA A 1 170 ? -2.256 4.509 -1.561 1.00 98.25 170 ALA A C 1
ATOM 1327 O O . ALA A 1 170 ? -1.479 4.006 -2.373 1.00 98.25 170 ALA A O 1
ATOM 1328 N N . PHE A 1 171 ? -3.569 4.260 -1.590 1.00 97.62 171 PHE A N 1
ATOM 1329 C CA . PHE A 1 171 ? -4.187 3.347 -2.553 1.00 97.62 171 PHE A CA 1
ATOM 1330 C C . PHE A 1 171 ? -4.146 3.916 -3.972 1.00 97.62 171 PHE A C 1
ATOM 1332 O O . PHE A 1 171 ? -3.792 3.195 -4.903 1.00 97.62 171 PHE A O 1
ATOM 1339 N N . THR A 1 172 ? -4.430 5.214 -4.134 1.00 98.00 172 THR A N 1
ATOM 1340 C CA . THR A 1 172 ? -4.294 5.904 -5.425 1.00 98.00 172 THR A CA 1
ATOM 1341 C C . THR A 1 172 ? -2.860 5.809 -5.941 1.00 98.00 172 THR A C 1
ATOM 1343 O O . THR A 1 172 ? -2.647 5.370 -7.067 1.00 98.00 172 THR A O 1
ATOM 1346 N N . VAL A 1 173 ? -1.865 6.121 -5.103 1.00 98.38 173 VAL A N 1
ATOM 1347 C CA . VAL A 1 173 ? -0.452 6.062 -5.511 1.00 98.38 173 VAL A CA 1
ATOM 1348 C C . VAL A 1 173 ? -0.026 4.643 -5.892 1.00 98.38 173 VAL A C 1
ATOM 1350 O O . VAL A 1 173 ? 0.672 4.465 -6.892 1.00 98.38 173 VAL A O 1
ATOM 1353 N N . ALA A 1 174 ? -0.445 3.623 -5.138 1.00 98.06 174 ALA A N 1
ATOM 1354 C CA . ALA A 1 174 ? -0.147 2.233 -5.474 1.00 98.06 174 ALA A CA 1
ATOM 1355 C C . ALA A 1 174 ? -0.773 1.824 -6.819 1.00 98.06 174 ALA A C 1
ATOM 1357 O O . ALA A 1 174 ? -0.100 1.211 -7.649 1.00 98.06 174 ALA A O 1
ATOM 1358 N N . GLN A 1 175 ? -2.030 2.205 -7.063 1.00 97.81 175 GLN A N 1
ATOM 1359 C CA . GLN A 1 175 ? -2.727 1.931 -8.319 1.00 97.81 175 GLN A CA 1
ATOM 1360 C C . GLN A 1 175 ? -2.065 2.642 -9.509 1.00 97.81 175 GLN A C 1
ATOM 1362 O O . GLN A 1 175 ? -1.868 2.031 -10.561 1.00 97.81 175 GLN A O 1
ATOM 1367 N N . ASP A 1 176 ? -1.669 3.903 -9.338 1.00 98.25 176 ASP A N 1
ATOM 1368 C CA . ASP A 1 176 ? -0.974 4.678 -10.367 1.00 98.25 176 ASP A CA 1
ATOM 1369 C C . ASP A 1 176 ? 0.410 4.097 -10.674 1.00 98.25 176 ASP A C 1
ATOM 1371 O O . ASP A 1 176 ? 0.834 4.069 -11.829 1.00 98.25 176 ASP A O 1
ATOM 1375 N N . ALA A 1 177 ? 1.117 3.595 -9.659 1.00 98.06 177 ALA A N 1
ATOM 1376 C CA . ALA A 1 177 ? 2.404 2.927 -9.830 1.00 98.06 177 ALA A CA 1
ATOM 1377 C C . ALA A 1 177 ? 2.262 1.607 -10.611 1.00 98.06 177 ALA A C 1
ATOM 1379 O O . ALA A 1 177 ? 3.032 1.350 -11.538 1.00 98.06 177 ALA A O 1
ATOM 1380 N N . ILE A 1 178 ? 1.251 0.791 -10.290 1.00 96.62 178 ILE A N 1
ATOM 1381 C CA . ILE A 1 178 ? 0.924 -0.430 -11.048 1.00 96.62 178 ILE A CA 1
ATOM 1382 C C . ILE A 1 178 ? 0.597 -0.076 -12.502 1.00 96.62 178 ILE A C 1
ATOM 1384 O O . ILE A 1 178 ? 1.178 -0.646 -13.426 1.00 96.62 178 ILE A O 1
ATOM 1388 N N . SER A 1 179 ? -0.274 0.914 -12.705 1.00 96.62 179 SER A N 1
ATOM 1389 C CA . SER A 1 179 ? -0.671 1.383 -14.033 1.00 96.62 179 SER A CA 1
ATOM 1390 C C . SER A 1 179 ? 0.527 1.876 -14.850 1.00 96.62 179 SER A C 1
ATOM 1392 O O . SER A 1 179 ? 0.651 1.535 -16.028 1.00 96.62 179 SER A O 1
ATOM 1394 N N . ALA A 1 180 ? 1.461 2.614 -14.242 1.00 97.31 180 ALA A N 1
ATOM 1395 C CA . ALA A 1 180 ? 2.683 3.059 -14.911 1.00 97.31 180 ALA A CA 1
ATOM 1396 C C . ALA A 1 180 ? 3.533 1.874 -15.400 1.00 97.31 180 ALA A C 1
ATOM 1398 O O . ALA A 1 180 ? 4.037 1.894 -16.527 1.00 97.31 180 ALA A O 1
ATOM 1399 N N . TRP A 1 181 ? 3.648 0.803 -14.609 1.00 95.25 181 TRP A N 1
ATOM 1400 C CA . TRP A 1 181 ? 4.338 -0.405 -15.058 1.00 95.25 181 TRP A CA 1
ATOM 1401 C C . TRP A 1 181 ? 3.641 -1.085 -16.234 1.00 95.25 181 TRP A C 1
ATOM 1403 O O . TRP A 1 181 ? 4.291 -1.414 -17.230 1.00 95.25 181 TRP A O 1
ATOM 1413 N N . GLU A 1 182 ? 2.328 -1.274 -16.148 1.00 92.62 182 GLU A N 1
ATOM 1414 C CA . GLU A 1 182 ? 1.560 -1.982 -17.174 1.00 92.62 182 GLU A CA 1
ATOM 1415 C C . GLU A 1 182 ? 1.477 -1.202 -18.490 1.00 92.62 182 GLU A C 1
ATOM 1417 O O . GLU A 1 182 ? 1.616 -1.779 -19.566 1.00 92.62 182 GLU A O 1
ATOM 1422 N N . THR A 1 183 ? 1.283 0.113 -18.418 1.00 95.00 183 THR A N 1
ATOM 1423 C CA . THR A 1 183 ? 0.995 0.939 -19.598 1.00 95.00 183 THR A CA 1
ATOM 1424 C C . THR A 1 183 ? 2.233 1.582 -20.209 1.00 95.00 183 THR A C 1
ATOM 1426 O O . THR A 1 183 ? 2.247 1.823 -21.415 1.00 95.00 183 THR A O 1
ATOM 1429 N N . LYS A 1 184 ? 3.282 1.850 -19.417 1.00 95.50 184 LYS A N 1
ATOM 1430 C CA . LYS A 1 184 ? 4.488 2.553 -19.891 1.00 95.50 184 LYS A CA 1
ATOM 1431 C C . LYS A 1 184 ? 5.714 1.659 -19.948 1.00 95.50 184 LYS A C 1
ATOM 1433 O O . LYS A 1 184 ? 6.485 1.784 -20.893 1.00 95.50 184 LYS A O 1
ATOM 1438 N N . ALA A 1 185 ? 5.907 0.752 -18.989 1.00 92.75 185 ALA A N 1
ATOM 1439 C CA . ALA A 1 185 ? 7.092 -0.107 -18.991 1.00 92.75 185 ALA A CA 1
ATOM 1440 C C . ALA A 1 185 ? 6.936 -1.351 -19.858 1.00 92.75 185 ALA A C 1
ATOM 1442 O O . ALA A 1 185 ? 7.868 -1.713 -20.570 1.00 92.75 185 ALA A O 1
ATOM 1443 N N . PHE A 1 186 ? 5.770 -1.996 -19.824 1.00 87.88 186 PHE A N 1
ATOM 1444 C CA . PHE A 1 186 ? 5.532 -3.220 -20.585 1.00 87.88 186 PHE A CA 1
ATOM 1445 C C . PHE A 1 186 ? 5.747 -3.055 -22.107 1.00 87.88 186 PHE A C 1
ATOM 1447 O O . PHE A 1 186 ? 6.426 -3.896 -22.701 1.00 87.88 186 PHE A O 1
ATOM 1454 N N . PRO A 1 187 ? 5.324 -1.946 -22.751 1.00 91.00 187 PRO A N 1
ATOM 1455 C CA . PRO A 1 187 ? 5.652 -1.697 -24.158 1.00 91.00 187 PRO A CA 1
ATOM 1456 C C . PRO A 1 187 ? 7.155 -1.577 -24.451 1.00 91.00 187 PRO A C 1
ATOM 1458 O O . PRO A 1 187 ? 7.571 -1.758 -25.590 1.00 91.00 187 PRO A O 1
ATOM 1461 N N . LEU A 1 188 ? 7.988 -1.277 -23.446 1.00 88.94 188 LEU A N 1
ATOM 1462 C CA . LEU A 1 188 ? 9.441 -1.164 -23.613 1.00 88.94 188 LEU A CA 1
ATOM 1463 C C . LEU A 1 188 ? 10.138 -2.529 -23.652 1.00 88.94 188 LEU A C 1
ATOM 1465 O O . LEU A 1 188 ? 11.263 -2.600 -24.138 1.00 88.94 188 LEU A O 1
ATOM 1469 N N . VAL A 1 189 ? 9.508 -3.581 -23.118 1.00 85.50 189 VAL A N 1
ATOM 1470 C CA . VAL A 1 189 ? 10.050 -4.953 -23.066 1.00 85.50 189 VAL A CA 1
ATOM 1471 C C . VAL A 1 189 ? 9.411 -5.906 -24.076 1.00 85.50 189 VAL A C 1
ATOM 1473 O O . VAL A 1 189 ? 9.984 -6.958 -24.335 1.00 85.50 189 VAL A O 1
ATOM 1476 N N . GLY A 1 190 ? 8.245 -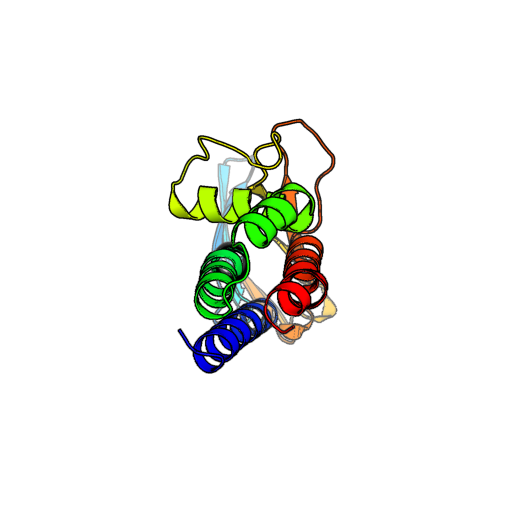5.558 -24.629 1.00 68.25 190 GLY A N 1
ATOM 1477 C CA . GLY A 1 190 ? 7.451 -6.409 -25.523 1.00 68.25 190 GLY A CA 1
ATOM 1478 C C . GLY A 1 190 ? 7.424 -5.994 -27.000 1.00 68.25 190 GLY A C 1
ATOM 1479 O O . GLY A 1 190 ? 6.460 -6.348 -27.677 1.00 68.25 190 GLY A O 1
ATOM 1480 N N . ALA A 1 191 ? 8.420 -5.241 -27.481 1.00 47.69 191 ALA A N 1
ATOM 1481 C CA . ALA A 1 191 ? 8.591 -4.873 -28.894 1.00 47.69 191 ALA A CA 1
ATOM 1482 C C . ALA A 1 191 ? 9.747 -5.645 -29.540 1.00 47.69 191 ALA A C 1
ATOM 1484 O O . ALA A 1 191 ? 10.813 -5.738 -28.889 1.00 47.69 191 ALA A O 1
#

Nearest PDB structures (foldseek):
  6lqt-assembly1_SI  TM=5.028E-01  e=2.702E+00  Saccharomyces cerevisiae S288C
  2wbl-assembly1_B  TM=3.712E-01  e=1.824E+00  Arabidopsis thaliana
  2wbl-assembly1_A  TM=4.399E-01  e=4.738E+00  Arabidopsis thaliana
  5wyk-assembly1_SI  TM=3.609E-01  e=4.235E+00  Saccharomyces cerevisiae S288C

Radius of gyration: 20.03 Å; Cα contacts (8 Å, |Δi|>4): 306; chains: 1; bounding box: 44×36×62 Å

Foldseek 3Di:
DDPVVVVVLVVVLVVLVVVLLPFFDQWDKDWDQDPVRDIAIETEGGGDDLVVSQVSLLVSLLSLLVLLVVLLVLCVVQVHHSVQSVVLCLVQPLSQLSVLANVCVVPVADPDGSNNFSKYKDDWDKADPPVQWPDWDDDDRYIYTYGNHRSPIDTFIWIDTNVRPDIDTSVVSSVSSNCSCVPPSVVSSPD

Secondary structure (DSSP, 8-state):
--HHHHHHHHHHHHHHHHHHH--EEEEEEEEEE-TTS-EEEEEEEEE--HHHHHHHHHHHHHHHHHHHHHHHHHHHHTT--THHHHHHHHH-HHHHHHHHHHHHHHHSS-SS-SSSS--EEEEEEEE--GGGEEEEEEETTEEEEEES-GGGPEEEEEEE-TT-PPPEEHHHHHHHHHHHIIIIIHHHH--

pLDDT: mean 94.25, std 6.19, range [47.69, 98.38]

Sequence (191 aa):
MNFADFTQLRSRIERAHATIHAKAHVGFAKQQVAQDGSSCSIDVRGVKSPEQLEDEILNLFIWVWSMKDYLKELCRHGNVNPKKIEDLVNTESSLMIAADIANRSKHGELRQSRTGEFAKLQDVQIALPQNIIQSIGFHDSTIQIEVAIPDDAELNATIAFDSGAPSQNAFTVAQDAISAWETKAFPLVGA

Mean predicted aligned error: 4.06 Å